Protein AF-A0A2J8N0L2-F1 (afdb_monomer)

Mean predicted aligned error: 16.78 Å

Secondary structure (DSSP, 8-state):
--------------------HHHHHHHHHHHHHHHHHHHHHTS-----S-S-GGGHHHHHHHS-HHHHHHHHHHTTTSTTHHHHHHHHHHHHHHTT-HHHHHHHHHHHHHHHHHHHHHHHT----------------------SSSSSSS-HHHHHHHHHTT----HHHHHHT-HHHHSS-HHHHHHSHHHHHHHHHHHHHHHHHHHHHHHHHHHHHHHHHHHHHHHHHHHHHHHHHHHHHHHHHHHHHHHHHHHSTTSS----

Radius of gyration: 37.16 Å; Cα contacts (8 Å, |Δi|>4): 111; chains: 1; bounding box: 78×103×112 Å

Structure (mmCIF, N/CA/C/O backbone):
data_AF-A0A2J8N0L2-F1
#
_entry.id   AF-A0A2J8N0L2-F1
#
loop_
_atom_site.group_PDB
_atom_site.id
_atom_site.type_symbol
_atom_site.label_atom_id
_atom_site.label_alt_id
_atom_site.label_comp_id
_atom_site.label_asym_id
_atom_site.label_entity_id
_atom_site.label_seq_id
_atom_site.pdbx_PDB_ins_code
_atom_site.Cartn_x
_atom_site.Cartn_y
_atom_site.Cartn_z
_atom_site.occupancy
_atom_site.B_iso_or_equiv
_atom_site.auth_seq_id
_atom_site.auth_comp_id
_atom_site.auth_asym_id
_atom_site.auth_atom_id
_atom_site.pdbx_PDB_model_num
ATOM 1 N N . PRO A 1 1 ? 20.687 61.599 61.897 1.00 37.31 1 PRO A N 1
ATOM 2 C CA . PRO A 1 1 ? 19.789 62.437 62.718 1.00 37.31 1 PRO A CA 1
ATOM 3 C C . PRO A 1 1 ? 18.412 62.519 62.058 1.00 37.31 1 PRO A C 1
ATOM 5 O O . PRO A 1 1 ? 18.311 62.964 60.919 1.00 37.31 1 PRO A O 1
ATOM 8 N N . GLU A 1 2 ? 17.441 61.948 62.771 1.00 31.77 2 GLU A N 1
ATOM 9 C CA . GLU A 1 2 ? 15.983 62.181 62.781 1.00 31.77 2 GLU A CA 1
ATOM 10 C C . GLU A 1 2 ? 15.588 63.600 62.332 1.00 31.77 2 GLU A C 1
ATOM 12 O O . GLU A 1 2 ? 16.386 64.521 62.465 1.00 31.77 2 GLU A O 1
ATOM 17 N N . GLU A 1 3 ? 14.416 63.935 61.807 1.00 31.91 3 GLU A N 1
ATOM 18 C CA . GLU A 1 3 ? 13.074 63.370 61.627 1.00 31.91 3 GLU A CA 1
ATOM 19 C C . GLU A 1 3 ? 12.409 64.385 60.657 1.00 31.91 3 GLU A C 1
ATOM 21 O O . GLU A 1 3 ? 12.729 65.566 60.755 1.00 31.91 3 GLU A O 1
ATOM 26 N N . ASP A 1 4 ? 11.538 63.993 59.719 1.00 30.50 4 ASP A N 1
ATOM 27 C CA . ASP A 1 4 ? 10.170 64.545 59.686 1.00 30.50 4 ASP A CA 1
ATOM 28 C C . ASP A 1 4 ? 9.288 63.959 58.571 1.00 30.50 4 ASP A C 1
ATOM 30 O O . ASP A 1 4 ? 9.721 63.576 57.483 1.00 30.50 4 ASP A O 1
ATOM 34 N N . SER A 1 5 ? 8.006 63.873 58.905 1.00 35.53 5 SER A N 1
ATOM 35 C CA . SER A 1 5 ? 6.977 63.058 58.269 1.00 35.53 5 SER A CA 1
ATOM 36 C C . SER A 1 5 ? 6.333 63.695 57.027 1.00 35.53 5 SER A C 1
ATOM 38 O O . SER A 1 5 ? 6.139 64.906 56.970 1.00 35.53 5 SER A O 1
ATOM 40 N N . SER A 1 6 ? 5.823 62.869 56.098 1.00 32.41 6 SER A N 1
ATOM 41 C CA . SER A 1 6 ? 4.554 63.193 55.423 1.00 32.41 6 SER A CA 1
ATOM 42 C C . SER A 1 6 ? 3.838 61.970 54.828 1.00 32.41 6 SER A C 1
ATOM 44 O O . SER A 1 6 ? 4.211 61.410 53.801 1.00 32.41 6 SER A O 1
ATOM 46 N N . LYS A 1 7 ? 2.780 61.574 55.542 1.00 44.19 7 LYS A N 1
ATOM 47 C CA . LYS A 1 7 ? 1.518 60.922 55.138 1.00 44.19 7 LYS A CA 1
ATOM 48 C C . LYS A 1 7 ? 1.335 60.571 53.644 1.00 44.19 7 LYS A C 1
ATOM 50 O O . LYS A 1 7 ? 1.270 61.470 52.811 1.00 44.19 7 LYS A O 1
ATOM 55 N N . LYS A 1 8 ? 0.930 59.319 53.360 1.00 32.78 8 LYS A N 1
ATOM 56 C CA . LYS A 1 8 ? -0.382 59.004 52.737 1.00 32.78 8 LYS A CA 1
ATOM 57 C C . LYS A 1 8 ? -0.697 57.499 52.683 1.00 32.78 8 LYS A C 1
ATOM 59 O O . LYS A 1 8 ? 0.167 56.647 52.541 1.00 32.78 8 LYS A O 1
ATOM 64 N N . SER A 1 9 ? -1.993 57.242 52.834 1.00 38.69 9 SER A N 1
ATOM 65 C CA . SER A 1 9 ? -2.759 55.992 52.806 1.00 38.69 9 SER A CA 1
ATOM 66 C C . SER A 1 9 ? -2.366 54.950 51.756 1.00 38.69 9 SER A C 1
ATOM 68 O O . SER A 1 9 ? -2.075 55.340 50.632 1.00 38.69 9 SER A O 1
ATOM 70 N N . LEU A 1 10 ? -2.616 53.663 52.042 1.00 36.03 10 LEU A N 1
ATOM 71 C CA . LEU A 1 10 ? -3.340 52.759 51.127 1.00 36.03 10 LEU A CA 1
ATOM 72 C C . LEU A 1 10 ? -3.754 51.455 51.833 1.00 36.03 10 LEU A C 1
ATOM 74 O O . LEU A 1 10 ? -2.984 50.513 51.989 1.00 36.03 10 LEU A O 1
ATOM 78 N N . LYS A 1 11 ? -5.035 51.390 52.216 1.00 46.53 11 LYS A N 1
ATOM 79 C CA . LYS A 1 11 ? -5.761 50.121 52.309 1.00 46.53 11 LYS A CA 1
ATOM 80 C C . LYS A 1 11 ? -5.926 49.586 50.887 1.00 46.53 11 LYS A C 1
ATOM 82 O O . LYS A 1 11 ? -6.601 50.228 50.094 1.00 46.53 11 LYS A O 1
ATOM 87 N N . THR A 1 12 ? -5.416 48.396 50.596 1.00 35.84 12 THR A N 1
ATOM 88 C CA . THR A 1 12 ? -6.005 47.490 49.595 1.00 35.84 12 THR A CA 1
ATOM 89 C C . THR A 1 12 ? -5.699 46.045 49.989 1.00 35.84 12 THR A C 1
ATOM 91 O O . THR A 1 12 ? -4.704 45.449 49.589 1.00 35.84 12 THR A O 1
ATOM 94 N N . LYS A 1 13 ? -6.592 45.448 50.788 1.00 40.62 13 LYS A N 1
ATOM 95 C CA . LYS A 1 13 ? -6.735 43.989 50.813 1.00 40.62 13 LYS A CA 1
ATOM 96 C C . LYS A 1 13 ? -7.365 43.590 49.475 1.00 40.62 13 LYS A C 1
ATOM 98 O O . LYS A 1 13 ? -8.516 43.935 49.228 1.00 40.62 13 LYS A O 1
ATOM 103 N N . LYS A 1 14 ? -6.620 42.893 48.613 1.00 42.81 14 LYS A N 1
ATOM 104 C CA . LYS A 1 14 ? -7.197 42.153 47.479 1.00 42.81 14 LYS A CA 1
ATOM 105 C C . LYS A 1 14 ? -8.123 41.069 48.049 1.00 42.81 14 LYS A C 1
ATOM 107 O O . LYS A 1 14 ? -7.626 40.243 48.815 1.00 42.81 14 LYS A O 1
ATOM 112 N N . PRO A 1 15 ? -9.415 41.007 47.694 1.00 43.41 15 PRO A N 1
ATOM 113 C CA . PRO A 1 15 ? -10.154 39.775 47.879 1.00 43.41 15 PRO A CA 1
ATOM 114 C C . PRO A 1 15 ? -9.651 38.786 46.825 1.00 43.41 15 PRO A C 1
ATOM 116 O O . PRO A 1 15 ? -9.707 39.059 45.625 1.00 43.41 15 PRO A O 1
ATOM 119 N N . GLN A 1 16 ? -9.119 37.653 47.281 1.00 48.34 16 GLN A N 1
ATOM 120 C CA . GLN A 1 16 ? -8.953 36.470 46.447 1.00 48.34 16 GLN A CA 1
ATOM 121 C C . GLN A 1 16 ? -10.342 36.118 45.903 1.00 48.34 16 GLN A C 1
ATOM 123 O O . GLN A 1 16 ? -11.206 35.659 46.648 1.00 48.34 16 GLN A O 1
ATOM 128 N N . GLN A 1 17 ? -10.587 36.408 44.624 1.00 53.31 17 GLN A N 1
ATOM 129 C CA . GLN A 1 17 ? -11.767 35.919 43.923 1.00 53.31 17 GLN A CA 1
ATOM 130 C C . GLN A 1 17 ? -11.611 34.407 43.785 1.00 53.31 17 GLN A C 1
ATOM 132 O O . GLN A 1 17 ? -11.002 33.915 42.839 1.00 53.31 17 GLN A O 1
ATOM 137 N N . ILE A 1 18 ? -12.138 33.670 44.757 1.00 54.62 18 ILE A N 1
ATOM 138 C CA . ILE A 1 18 ? -12.490 32.270 44.562 1.00 54.62 18 ILE A CA 1
ATOM 139 C C . ILE A 1 18 ? -13.648 32.312 43.565 1.00 54.62 18 ILE A C 1
ATOM 141 O O . ILE A 1 18 ? -14.769 32.691 43.908 1.00 54.62 18 ILE A O 1
ATOM 145 N N . LEU A 1 19 ? -13.334 32.068 42.293 1.00 57.84 19 LEU A N 1
ATOM 146 C CA . LEU A 1 19 ? -14.320 32.003 41.224 1.00 57.84 19 LEU A CA 1
ATOM 147 C C . LEU A 1 19 ? -15.340 30.920 41.607 1.00 57.84 19 LEU A C 1
ATOM 149 O O . LEU A 1 19 ? -14.945 29.790 41.898 1.00 57.84 19 LEU A O 1
ATOM 153 N N . LEU A 1 20 ? -16.629 31.272 41.668 1.00 59.22 20 LEU A N 1
ATOM 154 C CA . LEU A 1 20 ? -17.686 30.313 42.000 1.00 59.22 20 LEU A CA 1
ATOM 155 C C . LEU A 1 20 ? -17.590 29.094 41.058 1.00 59.22 20 LEU A C 1
ATOM 157 O O . LEU A 1 20 ? -17.416 29.302 39.852 1.00 59.22 20 LEU A O 1
ATOM 161 N N . PRO A 1 21 ? -17.753 27.854 41.556 1.00 63.12 21 PRO A N 1
ATOM 162 C CA . PRO A 1 21 ? -17.691 26.640 40.735 1.00 63.12 21 PRO A CA 1
ATOM 163 C C . PRO A 1 21 ? -18.604 26.685 39.499 1.00 63.12 21 PRO A C 1
ATOM 165 O O . PRO A 1 21 ? -18.243 26.181 38.441 1.00 63.12 21 PRO A O 1
ATOM 168 N N . GLU A 1 22 ? -19.751 27.359 39.599 1.00 68.44 22 GLU A N 1
ATOM 169 C CA . GLU A 1 22 ? -20.694 27.543 38.489 1.00 68.44 22 GLU A CA 1
ATOM 170 C C . GLU A 1 22 ? -20.143 28.437 37.374 1.00 68.44 22 GLU A C 1
ATOM 172 O O . GLU A 1 22 ? -20.259 28.081 36.206 1.00 68.44 22 GLU A O 1
ATOM 177 N N . LYS A 1 23 ? -19.435 29.526 37.704 1.00 76.50 23 LYS A N 1
ATOM 178 C CA . LYS A 1 23 ? -18.764 30.362 36.692 1.00 76.50 23 LYS A CA 1
ATOM 179 C C . LYS A 1 23 ? -1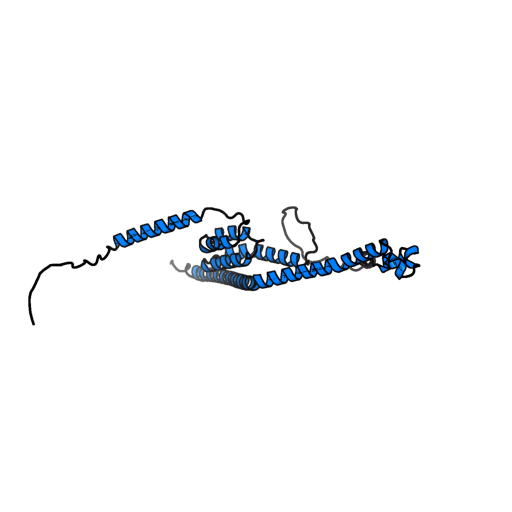7.607 29.632 36.018 1.00 76.50 23 LYS A C 1
ATOM 181 O O . LYS A 1 23 ? -17.366 29.840 34.833 1.00 76.50 23 LYS A O 1
ATOM 186 N N . ILE A 1 24 ? -16.903 28.773 36.756 1.00 79.44 24 ILE A N 1
ATOM 187 C CA . ILE A 1 24 ? -15.852 27.916 36.190 1.00 79.44 24 ILE A CA 1
ATOM 188 C C . ILE A 1 24 ? -16.472 26.924 35.200 1.00 79.44 24 ILE A C 1
ATOM 190 O O . ILE A 1 24 ? -15.954 26.775 34.096 1.00 79.44 24 ILE A O 1
ATOM 194 N N . ASN A 1 25 ? -17.602 26.304 35.551 1.00 82.75 25 ASN A N 1
ATOM 195 C CA . ASN A 1 25 ? -18.331 25.397 34.664 1.00 82.75 25 ASN A CA 1
ATOM 196 C C . ASN A 1 25 ? -18.880 26.104 33.418 1.00 82.75 25 ASN A C 1
ATOM 198 O O . ASN A 1 25 ? -18.769 25.566 32.320 1.00 82.75 25 ASN A O 1
ATOM 202 N N . GLU A 1 26 ? -19.417 27.318 33.552 1.00 87.19 26 GLU A N 1
ATOM 203 C CA . GLU A 1 26 ? -19.863 28.128 32.412 1.00 87.19 26 GLU A CA 1
ATOM 204 C C . GLU A 1 26 ? -18.700 28.496 31.484 1.00 87.19 26 GLU A C 1
ATOM 206 O O . GLU A 1 26 ? -18.820 28.391 30.263 1.00 87.19 26 GLU A O 1
ATOM 211 N N . GLN A 1 27 ? -17.550 28.883 32.046 1.00 87.00 27 GLN A N 1
ATOM 212 C CA . GLN A 1 27 ? -16.346 29.158 31.263 1.00 87.00 27 GLN A CA 1
ATOM 213 C C . GLN A 1 27 ? -15.803 27.896 30.588 1.00 87.00 27 GLN A C 1
ATOM 215 O O . GLN A 1 27 ? -15.391 27.977 29.435 1.00 87.00 27 GLN A O 1
ATOM 220 N N . LEU A 1 28 ? -15.846 26.738 31.253 1.00 87.94 28 LEU A N 1
ATOM 221 C CA . LEU A 1 28 ? -15.506 25.438 30.667 1.00 87.94 28 LEU A CA 1
ATOM 222 C C . LEU A 1 28 ? -16.440 25.079 29.509 1.00 87.94 28 LEU A C 1
ATOM 224 O O . LEU A 1 28 ? -15.952 24.731 28.440 1.00 87.94 28 LEU A O 1
ATOM 228 N N . ALA A 1 29 ? -17.753 25.247 29.670 1.00 87.31 29 ALA A N 1
ATOM 229 C CA . ALA A 1 29 ? -18.733 25.001 28.613 1.00 87.31 29 ALA A CA 1
ATOM 230 C C . ALA A 1 29 ? -18.562 25.970 27.425 1.00 87.31 29 ALA A C 1
ATOM 232 O O . ALA A 1 29 ? -18.671 25.580 26.258 1.00 87.31 29 ALA A O 1
ATOM 233 N N . LEU A 1 30 ? -18.241 27.241 27.691 1.00 90.12 30 LEU A N 1
ATOM 234 C CA . LEU A 1 30 ? -17.919 28.223 26.652 1.00 90.12 30 LEU A CA 1
ATOM 235 C C . LEU A 1 30 ? -16.634 27.838 25.899 1.00 90.12 30 LEU A C 1
ATOM 237 O O . LEU A 1 30 ? -16.553 27.954 24.676 1.00 90.12 30 LEU A O 1
ATOM 241 N N . LEU A 1 31 ? -15.629 27.349 26.623 1.00 88.25 31 LEU A N 1
ATOM 242 C CA . LEU A 1 31 ? -14.363 26.921 26.042 1.00 88.25 31 LEU A CA 1
ATOM 243 C C . LEU A 1 31 ? -14.550 25.638 25.224 1.00 88.25 31 LEU A C 1
ATOM 245 O O . LEU A 1 31 ? -14.088 25.592 24.087 1.00 88.25 31 LEU A O 1
ATOM 249 N N . GLU A 1 32 ? -15.311 24.660 25.723 1.00 84.25 32 GLU A N 1
ATOM 250 C CA . GLU A 1 32 ? -15.724 23.463 24.981 1.00 84.25 32 GLU A CA 1
ATOM 251 C C . GLU A 1 32 ? -16.468 23.825 23.697 1.00 84.25 32 GLU A C 1
ATOM 253 O O . GLU A 1 32 ? -16.115 23.332 22.629 1.00 84.25 32 GLU A O 1
ATOM 258 N N . THR A 1 33 ? -17.455 24.723 23.753 1.00 86.69 33 THR A N 1
ATOM 259 C CA . THR A 1 33 ? -18.214 25.140 22.561 1.00 86.69 33 THR A CA 1
ATOM 260 C C . THR A 1 33 ? -17.351 25.886 21.544 1.00 86.69 33 THR A C 1
ATOM 262 O O . THR A 1 33 ? -17.490 25.652 20.340 1.00 86.69 33 THR A O 1
ATOM 265 N N . HIS A 1 34 ? -16.419 26.733 21.988 1.00 83.19 34 HIS A N 1
ATOM 266 C CA . HIS A 1 34 ? -15.452 27.391 21.105 1.00 83.19 34 HIS A CA 1
ATOM 267 C C . HIS A 1 34 ? -14.490 26.390 20.456 1.00 83.19 34 HIS A C 1
ATOM 269 O O . HIS A 1 34 ? -14.264 26.450 19.244 1.00 83.19 34 HIS A O 1
ATOM 275 N N . LEU A 1 35 ? -13.974 25.432 21.226 1.00 79.88 35 LEU A N 1
ATOM 276 C CA . LEU A 1 35 ? -13.094 24.373 20.729 1.00 79.88 35 LEU A CA 1
ATOM 277 C C . LEU A 1 35 ? -13.842 23.472 19.733 1.00 79.88 35 LEU A C 1
ATOM 279 O O . LEU A 1 35 ? -13.309 23.146 18.670 1.00 79.88 35 LEU A O 1
ATOM 283 N N . LEU A 1 36 ? -15.117 23.170 20.003 1.00 76.31 36 LEU A N 1
ATOM 284 C CA . LEU A 1 36 ? -16.011 22.438 19.103 1.00 76.31 36 LEU A CA 1
ATOM 285 C C . LEU A 1 36 ? -16.284 23.210 17.801 1.00 76.31 36 LEU A C 1
ATOM 287 O O . LEU A 1 36 ? -16.391 22.616 16.731 1.00 76.31 36 LEU A O 1
ATOM 291 N N . LYS A 1 37 ? -16.398 24.541 17.866 1.00 75.44 37 LYS A N 1
ATOM 292 C CA . LYS A 1 37 ? -16.620 25.402 16.694 1.00 75.44 37 LYS A CA 1
ATOM 293 C C . LYS A 1 37 ? -15.377 25.479 15.803 1.00 75.44 37 LYS A C 1
ATOM 295 O O . LYS A 1 37 ? -15.500 25.344 14.586 1.00 75.44 37 LYS A O 1
ATOM 300 N N . LEU A 1 38 ? -14.195 25.623 16.407 1.00 68.62 38 LEU A N 1
ATOM 301 C CA . LEU A 1 38 ? -12.909 25.618 15.700 1.00 68.62 38 LEU A CA 1
ATOM 302 C C . LEU A 1 38 ? -12.618 24.259 15.052 1.00 68.62 38 LEU A C 1
ATOM 304 O O . LEU A 1 38 ? -12.172 24.199 13.909 1.00 68.62 38 LEU A O 1
ATOM 308 N N . THR A 1 39 ? -12.925 23.163 15.748 1.00 63.50 39 THR A N 1
ATOM 309 C CA . THR A 1 39 ? -12.752 21.809 15.201 1.00 63.50 39 THR A CA 1
ATOM 310 C C . THR A 1 39 ? -13.779 21.483 14.115 1.00 63.50 39 THR A C 1
ATOM 312 O O . THR A 1 39 ? -13.408 20.880 13.113 1.00 63.50 39 THR A O 1
ATOM 315 N N . LYS A 1 40 ? -15.036 21.938 14.220 1.00 57.62 40 LYS A N 1
ATOM 316 C CA . LYS A 1 40 ? -16.054 21.736 13.168 1.00 57.62 40 LYS A CA 1
ATOM 317 C C . LYS A 1 40 ? -15.724 22.438 11.848 1.00 57.62 40 LYS A C 1
ATOM 319 O O . LYS A 1 40 ? -15.993 21.863 10.797 1.00 57.62 40 LYS A O 1
ATOM 324 N N . GLN A 1 41 ? -15.128 23.634 11.873 1.00 50.25 41 GLN A N 1
ATOM 325 C CA . GLN A 1 41 ? -14.774 24.361 10.642 1.00 50.25 41 GLN A CA 1
ATOM 326 C C . GLN A 1 41 ? -13.682 23.669 9.804 1.00 50.25 41 GLN A C 1
ATOM 328 O O . GLN A 1 41 ? -13.595 23.928 8.608 1.00 50.25 41 GLN A O 1
ATOM 333 N N . TYR A 1 42 ? -12.894 22.759 10.387 1.00 51.84 42 TYR A N 1
ATOM 334 C CA . TYR A 1 42 ? -11.852 22.001 9.677 1.00 51.84 42 TYR A CA 1
ATOM 335 C C . TYR A 1 42 ? -12.318 20.625 9.154 1.00 51.84 42 TYR A C 1
ATOM 337 O O . TYR A 1 42 ? -11.552 19.931 8.488 1.00 51.84 42 TYR A O 1
ATOM 345 N N . VAL A 1 43 ? -13.552 20.199 9.458 1.00 53.50 43 VAL A N 1
ATOM 346 C CA . VAL A 1 43 ? -14.021 18.809 9.256 1.00 53.50 43 VAL A CA 1
ATOM 347 C C . VAL A 1 43 ? -14.762 18.585 7.924 1.00 53.50 43 VAL A C 1
ATOM 349 O O . VAL A 1 43 ? -15.100 17.451 7.602 1.00 53.50 43 VAL A O 1
ATOM 352 N N . THR A 1 44 ? -14.994 19.604 7.094 1.00 54.22 44 THR A N 1
ATOM 353 C CA . THR A 1 44 ? -16.017 19.506 6.026 1.00 54.22 44 THR A CA 1
ATOM 354 C C . THR A 1 44 ? -15.530 19.457 4.576 1.00 54.22 44 THR A C 1
ATOM 356 O O . THR A 1 44 ? -16.336 19.686 3.678 1.00 54.22 44 THR A O 1
ATOM 359 N N . SER A 1 45 ? -14.275 19.096 4.306 1.00 66.88 45 SER A N 1
ATOM 360 C CA . SER A 1 45 ? -13.848 18.784 2.932 1.00 66.88 45 SER A CA 1
ATOM 361 C C . SER A 1 45 ? -13.412 17.325 2.838 1.00 66.88 45 SER A C 1
ATOM 363 O O . SER A 1 45 ? -12.374 16.952 3.380 1.00 66.88 45 SER A O 1
ATOM 365 N N . GLU A 1 46 ? -14.209 16.487 2.163 1.00 82.12 46 GLU A N 1
ATOM 366 C CA . GLU A 1 46 ? -13.746 15.159 1.745 1.00 82.12 46 GLU A CA 1
ATOM 367 C C . GLU A 1 46 ? -12.487 15.314 0.882 1.00 82.12 46 GLU A C 1
ATOM 369 O O . GLU A 1 46 ? -12.440 16.169 -0.004 1.00 82.12 46 GLU A O 1
ATOM 374 N N . LEU A 1 47 ? -11.473 14.479 1.111 1.00 87.44 47 LEU A N 1
ATOM 375 C CA . LEU A 1 47 ? -10.257 14.511 0.305 1.00 87.44 47 LEU A CA 1
ATOM 376 C C . LEU A 1 47 ? -10.537 13.865 -1.055 1.00 87.44 47 LEU A C 1
ATOM 378 O O . LEU A 1 47 ? -11.257 12.869 -1.149 1.00 87.44 47 LEU A O 1
ATOM 382 N N . SER A 1 48 ? -9.954 14.391 -2.127 1.00 87.94 48 SER A N 1
ATOM 383 C CA . SER A 1 48 ? -10.062 13.788 -3.460 1.00 87.94 48 SER A CA 1
ATOM 384 C C . SER A 1 48 ? -9.116 12.593 -3.646 1.00 87.94 48 SER A C 1
ATOM 386 O O . SER A 1 48 ? -9.336 11.755 -4.521 1.00 87.94 48 SER A O 1
ATOM 388 N N . GLY A 1 49 ? -8.061 12.494 -2.830 1.00 88.44 49 GLY A N 1
ATOM 389 C CA . GLY A 1 49 ? -6.943 11.562 -3.020 1.00 88.44 49 GLY A CA 1
ATOM 390 C C . GLY A 1 49 ? -5.849 12.112 -3.942 1.00 88.44 49 GLY A C 1
ATOM 391 O O . GLY A 1 49 ? -4.817 11.462 -4.147 1.00 88.44 49 GLY A O 1
ATOM 392 N N . GLY A 1 50 ? -6.061 13.301 -4.513 1.00 88.75 50 GLY A N 1
ATOM 393 C CA . GLY A 1 50 ? -5.082 14.031 -5.312 1.00 88.75 50 GLY A CA 1
ATOM 394 C C . GLY A 1 50 ? -4.070 14.803 -4.466 1.00 88.75 50 GLY A C 1
ATOM 395 O O . GLY A 1 50 ? -2.955 15.031 -4.943 1.00 88.75 50 GLY A O 1
ATOM 396 N N . GLU A 1 51 ? -4.432 15.128 -3.225 1.00 91.44 51 GLU A N 1
ATOM 397 C CA . GLU A 1 51 ? -3.691 15.990 -2.306 1.00 91.44 51 GLU A CA 1
ATOM 398 C C . GLU A 1 51 ? -2.365 15.367 -1.829 1.00 91.44 51 GLU A C 1
ATOM 400 O O . GLU A 1 51 ? -2.009 14.224 -2.152 1.00 91.44 51 GLU A O 1
ATOM 405 N N . ASP A 1 52 ? -1.611 16.143 -1.050 1.00 91.19 52 ASP A N 1
ATOM 406 C CA . ASP A 1 52 ? -0.449 15.648 -0.318 1.00 91.19 52 ASP A CA 1
ATOM 407 C C . ASP A 1 52 ? -0.900 14.719 0.835 1.00 91.19 52 ASP A C 1
ATOM 409 O O . ASP A 1 52 ? -1.803 15.085 1.595 1.00 91.19 52 ASP A O 1
ATOM 413 N N . PRO A 1 53 ? -0.294 13.526 1.010 1.00 93.31 53 PRO A N 1
ATOM 414 C CA . PRO A 1 53 ? -0.603 12.631 2.125 1.00 93.31 53 PRO A CA 1
ATOM 415 C C . PRO A 1 53 ? -0.512 13.267 3.520 1.00 93.31 53 PRO A C 1
ATOM 417 O O . PRO A 1 53 ? -1.117 12.735 4.445 1.00 93.31 53 PRO A O 1
ATOM 420 N N . ILE A 1 54 ? 0.196 14.388 3.706 1.00 91.75 54 ILE A N 1
ATOM 421 C CA . ILE A 1 54 ? 0.267 15.098 4.994 1.00 91.75 54 ILE A CA 1
ATOM 422 C C . ILE A 1 54 ? -1.118 15.461 5.557 1.00 91.75 54 ILE A C 1
ATOM 424 O O . ILE A 1 54 ? -1.312 15.448 6.774 1.00 91.75 54 ILE A O 1
ATOM 428 N N . PHE A 1 55 ? -2.109 15.689 4.688 1.00 91.62 55 PHE A N 1
ATOM 429 C CA . PHE A 1 55 ? -3.484 15.994 5.088 1.00 91.62 55 PHE A CA 1
ATOM 430 C C . PHE A 1 55 ? -4.231 14.796 5.695 1.00 91.62 55 PHE A C 1
ATOM 432 O O . PHE A 1 55 ? -5.289 14.978 6.294 1.00 91.62 55 PHE A O 1
ATOM 439 N N . LEU A 1 56 ? -3.681 13.578 5.619 1.00 93.81 56 LEU A N 1
ATOM 440 C CA . LEU A 1 56 ? -4.252 12.411 6.293 1.00 93.81 56 LEU A CA 1
ATOM 441 C C . LEU A 1 56 ? -4.029 12.426 7.808 1.00 93.81 56 LEU A C 1
ATOM 443 O O . LEU A 1 56 ? -4.782 11.778 8.528 1.00 93.81 56 LEU A O 1
ATOM 447 N N . TYR A 1 57 ? -3.049 13.172 8.319 1.00 93.44 57 TYR A N 1
ATOM 448 C CA . TYR A 1 57 ? -2.768 13.223 9.756 1.00 93.44 57 TYR A CA 1
ATOM 449 C C . TYR A 1 57 ? -3.974 13.684 10.606 1.00 93.44 57 TYR A C 1
ATOM 451 O O . TYR A 1 57 ? -4.395 12.934 11.492 1.00 93.44 57 TYR A O 1
ATOM 459 N N . PRO A 1 58 ? -4.613 14.844 10.330 1.00 92.12 58 PRO A N 1
ATOM 460 C CA . PRO A 1 58 ? -5.814 15.251 11.062 1.00 92.12 58 PRO A CA 1
ATOM 461 C C . PRO A 1 58 ? -6.997 14.301 10.841 1.00 92.12 58 PRO A C 1
ATOM 463 O O . PRO A 1 58 ? -7.818 14.148 11.743 1.00 92.12 58 PRO A O 1
ATOM 466 N N . VAL A 1 59 ? -7.084 13.638 9.683 1.00 92.06 59 VAL A N 1
ATOM 467 C CA . VAL A 1 59 ? -8.132 12.647 9.402 1.00 92.06 59 VAL A CA 1
ATOM 468 C C . VAL A 1 59 ? -7.980 11.434 10.317 1.00 92.06 59 VAL A C 1
ATOM 470 O O . VAL A 1 59 ? -8.925 11.055 11.004 1.00 92.06 59 VAL A O 1
ATOM 473 N N . VAL A 1 60 ? -6.786 10.841 10.384 1.00 94.56 60 VAL A N 1
ATOM 474 C CA . VAL A 1 60 ? -6.538 9.656 11.216 1.00 94.56 60 VAL A CA 1
ATOM 475 C C . VAL A 1 60 ? -6.742 9.964 12.701 1.00 94.56 60 VAL A C 1
ATOM 477 O O . VAL A 1 60 ? -7.359 9.169 13.413 1.00 94.56 60 VAL A O 1
ATOM 480 N N . LEU A 1 61 ? -6.292 11.130 13.169 1.00 91.19 61 LEU A N 1
ATOM 481 C CA . LEU A 1 61 ? -6.447 11.528 14.568 1.00 91.19 61 LEU A CA 1
ATOM 482 C C . LEU A 1 61 ? -7.903 11.829 14.935 1.00 91.19 61 LEU A C 1
ATOM 484 O O . LEU A 1 61 ? -8.422 11.262 15.896 1.00 91.19 61 LEU A O 1
ATOM 488 N N . ASN A 1 62 ? -8.584 12.664 14.150 1.00 89.50 62 ASN A N 1
ATOM 489 C CA . ASN A 1 62 ? -9.824 13.298 14.599 1.00 89.50 62 ASN A CA 1
ATOM 490 C C . ASN A 1 62 ? -11.098 12.625 14.072 1.00 89.50 62 ASN A C 1
ATOM 492 O O . ASN A 1 62 ? -12.164 12.814 14.650 1.00 89.50 62 ASN A O 1
ATOM 496 N N . TRP A 1 63 ? -11.037 11.856 12.981 1.00 92.12 63 TRP A N 1
ATOM 497 C CA . TRP A 1 63 ? -12.244 11.274 12.377 1.00 92.12 63 TRP A CA 1
ATOM 498 C C . TRP A 1 63 ? -12.559 9.892 12.949 1.00 92.12 63 TRP A C 1
ATOM 500 O O . TRP A 1 63 ? -11.681 9.212 13.471 1.00 92.12 63 TRP A O 1
ATOM 510 N N . SER A 1 64 ? -13.804 9.427 12.814 1.00 94.19 64 SER A N 1
ATOM 511 C CA . SER A 1 64 ? -14.157 8.043 13.174 1.00 94.19 64 SER A CA 1
ATOM 512 C C . SER A 1 64 ? -13.323 7.027 12.385 1.00 94.19 64 SER A C 1
ATOM 514 O O . SER A 1 64 ? -12.945 7.298 11.245 1.00 94.19 64 SER A O 1
ATOM 516 N N . VAL A 1 65 ? -13.098 5.826 12.935 1.00 95.69 65 VAL A N 1
ATOM 517 C CA . VAL A 1 65 ? -12.348 4.757 12.243 1.00 95.69 65 VAL A CA 1
ATOM 518 C C . VAL A 1 65 ? -12.877 4.510 10.829 1.00 95.69 65 VAL A C 1
ATOM 520 O O . VAL A 1 65 ? -12.104 4.470 9.876 1.00 95.69 65 VAL A O 1
ATOM 523 N N . LYS A 1 66 ? -14.202 4.403 10.660 1.00 94.56 66 LYS A N 1
ATOM 524 C CA . LYS A 1 66 ? -14.819 4.188 9.340 1.00 94.56 66 LYS A CA 1
ATOM 525 C C . LYS A 1 66 ? -14.537 5.347 8.374 1.00 94.56 66 LYS A C 1
ATOM 527 O O . LYS A 1 66 ? -14.225 5.101 7.211 1.00 94.56 66 LYS A O 1
ATOM 532 N N . GLY A 1 67 ? -14.623 6.589 8.855 1.00 94.19 67 GLY A N 1
ATOM 533 C CA . GLY A 1 67 ? -14.303 7.779 8.062 1.00 94.19 67 GLY A CA 1
ATOM 534 C C . GLY A 1 67 ? -12.826 7.832 7.671 1.00 94.19 67 GLY A C 1
ATOM 535 O O . GLY A 1 67 ? -12.505 8.024 6.502 1.00 94.19 67 GLY A O 1
ATOM 536 N N . ALA A 1 68 ? -11.929 7.566 8.620 1.00 95.75 68 ALA A N 1
ATOM 537 C CA . ALA A 1 68 ? -10.492 7.554 8.378 1.00 95.75 68 ALA A CA 1
ATOM 538 C C . ALA A 1 68 ? -10.086 6.470 7.367 1.00 95.75 68 ALA A C 1
ATOM 540 O O . ALA A 1 68 ? -9.319 6.755 6.449 1.00 95.75 68 ALA A O 1
ATOM 541 N N . VAL A 1 69 ? -10.650 5.257 7.464 1.00 96.62 69 VAL A N 1
ATOM 542 C CA . VAL A 1 69 ? -10.450 4.205 6.451 1.00 96.62 69 VAL A CA 1
ATOM 543 C C . VAL A 1 69 ? -10.868 4.705 5.067 1.00 96.62 69 VAL A C 1
ATOM 545 O O . VAL A 1 69 ? -10.095 4.567 4.118 1.00 96.62 69 VAL A O 1
ATOM 548 N N . LYS A 1 70 ? -12.067 5.291 4.934 1.00 95.81 70 LYS A N 1
ATOM 549 C CA . LYS A 1 70 ? -12.592 5.774 3.644 1.00 95.81 70 LYS A CA 1
ATOM 550 C C . LYS A 1 70 ? -11.623 6.754 2.981 1.00 95.81 70 LYS A C 1
ATOM 552 O O . LYS A 1 70 ? -11.300 6.581 1.807 1.00 95.81 70 LYS A O 1
ATOM 557 N N . GLU A 1 71 ? -11.141 7.741 3.729 1.00 95.50 71 GLU A N 1
ATOM 558 C CA . GLU A 1 71 ? -10.244 8.772 3.207 1.00 95.50 71 GLU A CA 1
ATOM 559 C C . GLU A 1 71 ? -8.840 8.232 2.915 1.00 95.50 71 GLU A C 1
ATOM 561 O O . GLU A 1 71 ? -8.336 8.419 1.809 1.00 95.50 71 GLU A O 1
ATOM 566 N N . VAL A 1 72 ? -8.226 7.482 3.838 1.00 96.81 72 VAL A N 1
ATOM 567 C CA . VAL A 1 72 ? -6.877 6.913 3.646 1.00 96.81 72 VAL A CA 1
ATOM 568 C C . VAL A 1 72 ? -6.827 5.993 2.422 1.00 96.81 72 VAL A C 1
ATOM 570 O O . VAL A 1 72 ? -5.850 6.003 1.669 1.00 96.81 72 VAL A O 1
ATOM 573 N N . MET A 1 73 ? -7.898 5.243 2.149 1.00 96.69 73 MET A N 1
ATOM 574 C CA . MET A 1 73 ? -7.970 4.350 0.987 1.00 96.69 73 MET A CA 1
ATOM 575 C C . MET A 1 73 ? -7.946 5.082 -0.364 1.00 96.69 73 MET A C 1
ATOM 577 O O . MET A 1 73 ? -7.531 4.482 -1.365 1.00 96.69 73 MET A O 1
ATOM 581 N N . LYS A 1 74 ? -8.305 6.372 -0.415 1.00 95.81 74 LYS A N 1
ATOM 582 C CA . LYS A 1 74 ? -8.167 7.206 -1.625 1.00 95.81 74 LYS A CA 1
ATOM 583 C C . LYS A 1 74 ? -6.695 7.406 -2.007 1.00 95.81 74 LYS A C 1
ATOM 585 O O . LYS A 1 74 ? -6.364 7.496 -3.187 1.00 95.81 74 LYS A O 1
ATOM 590 N N . PHE A 1 75 ? -5.790 7.350 -1.029 1.00 96.25 75 PHE A N 1
ATOM 591 C CA . PHE A 1 75 ? -4.353 7.568 -1.198 1.00 96.25 75 PHE A CA 1
ATOM 592 C C . PHE A 1 75 ? -3.562 6.277 -1.452 1.00 96.25 75 PHE A C 1
ATOM 594 O O . PHE A 1 75 ? -2.337 6.316 -1.463 1.00 96.25 75 PHE A O 1
ATOM 601 N N . LYS A 1 76 ? -4.205 5.129 -1.723 1.00 94.44 76 LYS A N 1
ATOM 602 C CA . LYS A 1 76 ? -3.522 3.819 -1.861 1.00 94.44 76 LYS A CA 1
ATOM 603 C C . LYS A 1 76 ? -2.343 3.771 -2.845 1.00 94.44 76 LYS A C 1
ATOM 605 O O . LYS A 1 76 ? -1.453 2.941 -2.698 1.00 94.44 76 LYS A O 1
ATOM 610 N N . GLN A 1 77 ? -2.334 4.638 -3.860 1.00 92.31 77 GLN A N 1
ATOM 611 C CA . GLN A 1 77 ? -1.257 4.725 -4.859 1.00 92.31 77 G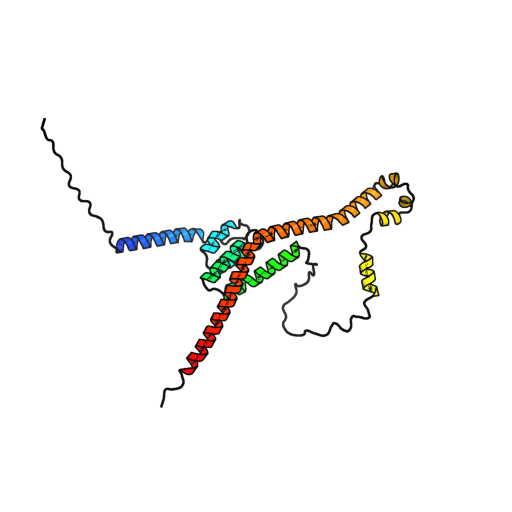LN A CA 1
ATOM 612 C C . GLN A 1 77 ? -0.167 5.753 -4.509 1.00 92.31 77 GLN A C 1
ATOM 614 O O . GLN A 1 77 ? 0.834 5.848 -5.220 1.00 92.31 77 GLN A O 1
ATOM 619 N N . LYS A 1 78 ? -0.365 6.551 -3.457 1.00 92.56 78 LYS A N 1
ATOM 620 C CA . LYS A 1 78 ? 0.539 7.625 -3.045 1.00 92.56 78 LYS A CA 1
ATOM 621 C C . LYS A 1 78 ? 1.637 7.086 -2.115 1.00 92.56 78 LYS A C 1
ATOM 623 O O . LYS A 1 78 ? 1.451 6.053 -1.463 1.00 92.56 78 LYS A O 1
ATOM 628 N N . PRO A 1 79 ? 2.791 7.773 -2.030 1.00 89.69 79 PRO A N 1
ATOM 629 C CA . PRO A 1 79 ? 3.789 7.501 -0.997 1.00 89.69 79 PRO A CA 1
ATOM 630 C C . PRO A 1 79 ? 3.175 7.602 0.405 1.00 89.69 79 PRO A C 1
ATOM 632 O O . PRO A 1 79 ? 2.185 8.304 0.593 1.00 89.69 79 PRO A O 1
ATOM 635 N N . ARG A 1 80 ? 3.765 6.915 1.389 1.00 92.00 80 ARG A N 1
ATOM 636 C CA . ARG A 1 80 ? 3.315 6.910 2.798 1.00 92.00 80 ARG A CA 1
ATOM 637 C C . ARG A 1 80 ? 1.891 6.392 3.045 1.00 92.00 80 ARG A C 1
ATOM 639 O O . ARG A 1 80 ? 1.445 6.394 4.183 1.00 92.00 80 ARG A O 1
ATOM 646 N N . PHE A 1 81 ? 1.192 5.860 2.040 1.00 95.75 81 PHE A N 1
ATOM 647 C CA . PHE A 1 81 ? -0.115 5.225 2.247 1.00 95.75 81 PHE A CA 1
ATOM 648 C C . PHE A 1 81 ? -0.096 4.202 3.392 1.00 95.75 81 PHE A C 1
ATOM 650 O O . PHE A 1 81 ? -0.972 4.217 4.252 1.00 95.75 81 PHE A O 1
ATOM 657 N N . LEU A 1 82 ? 0.920 3.331 3.410 1.00 96.62 82 LEU A N 1
ATOM 658 C CA . LEU A 1 82 ? 1.001 2.260 4.397 1.00 96.62 82 LEU A CA 1
ATOM 659 C C . LEU A 1 82 ? 1.199 2.786 5.821 1.00 96.62 82 LEU A C 1
ATOM 661 O O . LEU A 1 82 ? 0.669 2.202 6.753 1.00 96.62 82 LEU A O 1
ATOM 665 N N . GLU A 1 83 ? 1.905 3.902 5.982 1.00 96.38 83 GLU A N 1
ATOM 666 C CA . GLU A 1 83 ? 2.058 4.570 7.274 1.00 96.38 83 GLU A CA 1
ATOM 667 C C . GLU A 1 83 ? 0.699 4.992 7.838 1.00 96.38 83 GLU A C 1
ATOM 669 O O . GLU A 1 83 ? 0.323 4.568 8.929 1.00 96.38 83 GLU A O 1
ATOM 674 N N . PHE A 1 84 ? -0.073 5.768 7.072 1.00 97.62 84 PHE A N 1
ATOM 675 C CA . PHE A 1 84 ? -1.387 6.233 7.519 1.00 97.62 84 PHE A CA 1
ATOM 676 C C . PHE A 1 84 ? -2.375 5.080 7.691 1.00 97.62 84 PHE A C 1
ATOM 678 O O . PHE A 1 84 ? -3.156 5.076 8.639 1.00 97.62 84 PHE A O 1
ATOM 685 N N . PHE A 1 85 ? -2.315 4.064 6.827 1.00 98.06 85 PHE A N 1
ATOM 686 C CA . PHE A 1 85 ? -3.133 2.865 6.988 1.00 98.06 85 PHE A CA 1
ATOM 687 C C . PHE A 1 85 ? -2.816 2.136 8.301 1.00 98.06 85 PHE A C 1
ATOM 689 O O . PHE A 1 85 ? -3.729 1.784 9.045 1.00 98.06 85 PHE A O 1
ATOM 696 N N . THR A 1 86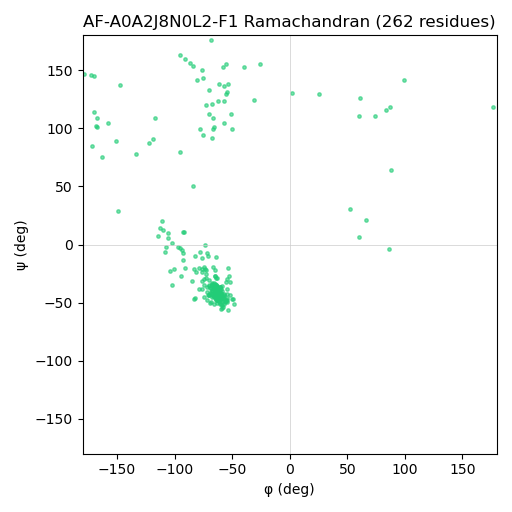 ? -1.535 1.977 8.640 1.00 97.88 86 THR A N 1
ATOM 697 C CA . THR A 1 86 ? -1.105 1.376 9.908 1.00 97.88 86 THR A CA 1
ATOM 698 C C . THR A 1 86 ? -1.532 2.215 11.118 1.00 97.88 86 THR A C 1
ATOM 700 O O . THR A 1 86 ? -1.914 1.652 12.142 1.00 97.88 86 THR A O 1
ATOM 703 N N . GLN A 1 87 ? -1.550 3.546 11.015 1.00 97.69 87 GLN A N 1
ATOM 704 C CA . GLN A 1 87 ? -2.087 4.405 12.078 1.00 97.69 87 GLN A CA 1
ATOM 705 C C . GLN A 1 87 ? -3.607 4.229 12.254 1.00 97.69 87 GLN A C 1
ATOM 707 O O . GLN A 1 87 ? -4.092 4.166 13.383 1.00 97.69 87 GLN A O 1
ATOM 712 N N . VAL A 1 88 ? -4.365 4.064 11.162 1.00 98.06 88 VAL A N 1
ATOM 713 C CA . VAL A 1 88 ? -5.791 3.700 11.243 1.00 98.06 88 VAL A CA 1
ATOM 714 C C . VAL A 1 88 ? -5.968 2.327 11.890 1.00 98.06 88 VAL A C 1
ATOM 716 O O . VAL A 1 88 ? -6.871 2.152 12.702 1.00 98.06 88 VAL A O 1
ATOM 719 N N . MET A 1 89 ? -5.093 1.361 11.600 1.00 98.25 89 MET A N 1
ATOM 720 C CA . MET A 1 89 ? -5.122 0.065 12.281 1.00 98.25 89 MET A CA 1
ATOM 721 C C . MET A 1 89 ? -4.866 0.198 13.784 1.00 98.25 89 MET A C 1
ATOM 723 O O . MET A 1 89 ? -5.597 -0.398 14.567 1.00 98.25 89 MET A O 1
ATOM 727 N N . LEU A 1 90 ? -3.897 1.008 14.214 1.00 97.81 90 LEU A N 1
ATOM 728 C CA . LEU A 1 90 ? -3.706 1.287 15.641 1.00 97.81 90 LEU A CA 1
ATOM 729 C C . LEU A 1 90 ? -4.984 1.864 16.269 1.00 97.81 90 LEU A C 1
ATOM 731 O O . LEU A 1 90 ? -5.401 1.424 17.337 1.00 97.81 90 LEU A O 1
ATOM 735 N N . LYS A 1 91 ? -5.661 2.783 15.572 1.00 97.12 91 LYS A N 1
ATOM 736 C CA . LYS A 1 91 ? -6.957 3.308 16.016 1.00 97.12 91 LYS A CA 1
ATOM 737 C C . LYS A 1 91 ? -8.018 2.210 16.142 1.00 97.12 91 LYS A C 1
ATOM 739 O O . LYS A 1 91 ? -8.719 2.161 17.146 1.00 97.12 91 LYS A O 1
ATOM 744 N N . CYS A 1 92 ? -8.093 1.286 15.181 1.00 97.38 92 CYS A N 1
ATOM 745 C CA . CYS A 1 92 ? -8.968 0.116 15.282 1.00 97.38 92 CYS A CA 1
ATOM 746 C C . CYS A 1 92 ? -8.643 -0.756 16.503 1.00 97.38 92 CYS A C 1
ATOM 748 O O . CYS A 1 92 ? -9.575 -1.285 17.097 1.00 97.38 92 CYS A O 1
ATOM 750 N N . MET A 1 93 ? -7.363 -0.929 16.862 1.00 97.31 93 MET A N 1
ATOM 751 C CA . MET A 1 93 ? -6.983 -1.677 18.070 1.00 97.31 93 MET A CA 1
ATOM 752 C C . MET A 1 93 ? -7.485 -0.974 19.330 1.00 97.31 93 MET A C 1
ATOM 754 O O . MET A 1 93 ? -8.095 -1.620 20.173 1.00 97.31 93 MET A O 1
ATOM 758 N N . ASN A 1 94 ? -7.269 0.339 19.428 1.00 96.50 94 ASN A N 1
ATOM 759 C CA . ASN A 1 94 ? -7.647 1.130 20.601 1.00 96.50 94 ASN A CA 1
ATOM 760 C C . ASN A 1 94 ? -9.169 1.227 20.788 1.00 96.50 94 ASN A C 1
ATOM 762 O O . ASN A 1 94 ? -9.650 1.250 21.912 1.00 96.50 94 ASN A O 1
ATOM 766 N N . GLU A 1 95 ? -9.929 1.283 19.692 1.00 96.44 95 GLU A N 1
ATOM 767 C CA . GLU A 1 95 ? -11.400 1.324 19.709 1.00 96.44 95 GLU A CA 1
ATOM 768 C C . GLU A 1 95 ? -12.050 -0.075 19.621 1.00 96.44 95 GLU A C 1
ATOM 770 O O . GLU A 1 95 ? -13.252 -0.185 19.349 1.00 96.44 95 GLU A O 1
ATOM 775 N N . GLU A 1 96 ? -11.255 -1.141 19.770 1.00 96.69 96 GLU A N 1
ATOM 776 C CA . GLU A 1 96 ? -11.674 -2.552 19.715 1.00 96.69 96 GLU A CA 1
ATOM 777 C C . GLU A 1 96 ? -12.472 -2.928 18.448 1.00 96.69 96 GLU A C 1
ATOM 779 O O . GLU A 1 96 ? -13.313 -3.830 18.421 1.00 96.69 96 GLU A 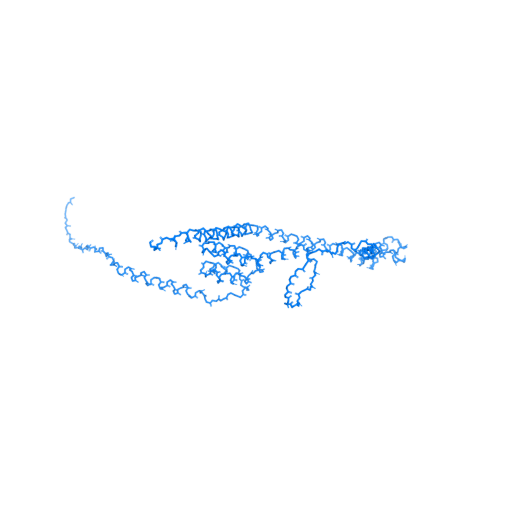O 1
ATOM 784 N N . LYS A 1 97 ? -12.199 -2.251 17.328 1.00 97.19 97 LYS A N 1
ATOM 785 C CA . LYS A 1 97 ? -12.829 -2.501 16.021 1.00 97.19 97 LYS A CA 1
ATOM 786 C C . LYS A 1 97 ? -12.130 -3.639 15.268 1.00 97.19 97 LYS A C 1
ATOM 788 O O . LYS A 1 97 ? -11.786 -3.496 14.093 1.00 97.19 97 LYS A O 1
ATOM 793 N N . PHE A 1 98 ? -11.932 -4.786 15.920 1.00 97.50 98 PHE A N 1
ATOM 794 C CA . PHE A 1 98 ? -11.148 -5.906 15.376 1.00 97.50 98 PHE A CA 1
ATOM 795 C C . PHE A 1 98 ? -11.738 -6.491 14.085 1.00 97.50 98 PHE A C 1
ATOM 797 O O . PHE A 1 98 ? -11.008 -6.743 13.126 1.00 97.50 98 PHE A O 1
ATOM 804 N N . HIS A 1 99 ? -13.064 -6.649 14.017 1.00 96.81 99 HIS A N 1
ATOM 805 C CA . HIS A 1 99 ? -13.745 -7.120 12.805 1.00 96.81 99 HIS A CA 1
ATOM 806 C C . HIS A 1 99 ? -13.499 -6.198 11.607 1.00 96.81 99 HIS A C 1
ATOM 808 O O . HIS A 1 99 ? -13.127 -6.667 10.531 1.00 96.81 99 HIS A O 1
ATOM 814 N N . LEU A 1 100 ? -13.649 -4.886 11.817 1.00 96.31 100 LEU A N 1
ATOM 815 C CA . LEU A 1 100 ? -13.413 -3.887 10.780 1.00 96.31 100 LEU A CA 1
ATOM 816 C C . LEU A 1 100 ? -11.947 -3.898 10.337 1.00 96.31 100 LEU A C 1
ATOM 818 O O . LEU A 1 100 ? -11.687 -3.835 9.142 1.00 96.31 100 LEU A O 1
ATOM 822 N N . MET A 1 101 ? -10.991 -4.033 11.267 1.00 96.75 101 MET A N 1
ATOM 823 C CA . MET A 1 101 ? -9.570 -4.155 10.924 1.00 96.75 101 MET A CA 1
ATOM 824 C C . MET A 1 101 ? -9.314 -5.305 9.944 1.00 96.75 101 MET A C 1
ATOM 826 O O . MET A 1 101 ? -8.631 -5.107 8.937 1.00 96.75 101 MET A O 1
ATOM 830 N N . VAL A 1 102 ? -9.837 -6.500 10.228 1.00 97.06 102 VAL A N 1
ATOM 831 C CA . VAL A 1 102 ? -9.635 -7.680 9.372 1.00 97.06 102 VAL A CA 1
ATOM 832 C C . VAL A 1 102 ? -10.259 -7.465 7.989 1.00 97.06 102 VAL A C 1
ATOM 834 O O . VAL A 1 102 ? -9.630 -7.755 6.966 1.00 97.06 102 VAL A O 1
ATOM 837 N N . GLU A 1 103 ? -11.466 -6.896 7.950 1.00 96.88 103 GLU A N 1
ATOM 838 C CA . GLU A 1 103 ? -12.184 -6.584 6.713 1.00 96.88 103 GLU A CA 1
ATOM 839 C C . GLU A 1 103 ? -11.381 -5.631 5.817 1.00 96.88 103 GLU A C 1
ATOM 841 O O . GLU A 1 103 ? -11.126 -5.936 4.651 1.00 96.88 103 GLU A O 1
ATOM 846 N N . VAL A 1 104 ? -10.916 -4.504 6.365 1.00 96.62 104 VAL A N 1
ATOM 847 C CA . VAL A 1 104 ? -10.239 -3.456 5.581 1.00 96.62 104 VAL A CA 1
ATOM 848 C C . VAL A 1 104 ? -8.804 -3.829 5.210 1.00 96.62 104 VAL A C 1
ATOM 850 O O . VAL A 1 104 ? -8.271 -3.336 4.216 1.00 96.62 104 VAL A O 1
ATOM 853 N N . THR A 1 105 ? -8.171 -4.726 5.969 1.00 97.44 105 THR A N 1
ATOM 854 C CA . THR A 1 105 ? -6.786 -5.157 5.728 1.00 97.44 105 THR A CA 1
ATOM 855 C C . THR A 1 105 ? -6.662 -6.091 4.528 1.00 97.44 105 THR A C 1
ATOM 857 O O . THR A 1 105 ? -5.688 -6.008 3.778 1.00 97.44 105 THR A O 1
ATOM 860 N N . THR A 1 106 ? -7.661 -6.942 4.296 1.00 95.62 106 THR A N 1
ATOM 861 C CA . THR A 1 106 ? -7.673 -7.906 3.184 1.00 95.62 106 THR A CA 1
ATOM 862 C C . THR A 1 106 ? -7.429 -7.250 1.809 1.00 95.62 106 THR A C 1
ATOM 864 O O . THR A 1 106 ? -6.443 -7.599 1.150 1.00 95.62 106 THR A O 1
ATOM 867 N N . PRO A 1 107 ? -8.216 -6.241 1.371 1.00 96.19 107 PRO A N 1
ATOM 868 C CA . PRO A 1 107 ? -7.997 -5.596 0.074 1.00 96.19 107 PRO A CA 1
ATOM 869 C C . PRO A 1 107 ? -6.667 -4.834 -0.009 1.00 96.19 107 PRO A C 1
ATOM 871 O O . PRO A 1 107 ? -6.107 -4.692 -1.102 1.00 96.19 107 PRO A O 1
ATOM 874 N N . VAL A 1 108 ? -6.138 -4.354 1.122 1.00 96.94 108 VAL A N 1
ATOM 875 C CA . VAL A 1 108 ? -4.819 -3.709 1.181 1.00 96.94 108 VAL A CA 1
ATOM 876 C C . VAL A 1 108 ? -3.709 -4.730 0.958 1.00 96.94 108 VAL A C 1
ATOM 878 O O . VAL A 1 108 ? -2.804 -4.476 0.163 1.00 96.94 108 VAL A O 1
ATOM 881 N N . HIS A 1 109 ? -3.800 -5.910 1.570 1.00 95.25 109 HIS A N 1
ATOM 882 C CA . HIS A 1 109 ? -2.831 -6.984 1.368 1.00 95.25 109 HIS A CA 1
ATOM 883 C C . HIS A 1 109 ? -2.772 -7.414 -0.107 1.00 95.25 109 HIS A C 1
ATOM 885 O O . HIS A 1 109 ? -1.692 -7.470 -0.704 1.00 95.25 109 HIS A O 1
ATOM 891 N N . ASP A 1 110 ? -3.936 -7.600 -0.735 1.00 95.25 110 ASP A N 1
ATOM 892 C CA . ASP A 1 110 ? -4.050 -7.939 -2.158 1.00 95.25 110 ASP A CA 1
ATOM 893 C C . ASP A 1 110 ? -3.518 -6.839 -3.077 1.00 95.25 110 ASP A C 1
ATOM 895 O O . ASP A 1 110 ? -2.914 -7.111 -4.122 1.00 95.25 110 ASP A O 1
ATOM 899 N N . PHE A 1 111 ? -3.755 -5.575 -2.724 1.00 95.25 111 PHE A N 1
ATOM 900 C CA . PHE A 1 111 ? -3.207 -4.437 -3.449 1.00 95.25 111 PHE A CA 1
ATOM 901 C C . PHE A 1 111 ? -1.674 -4.418 -3.381 1.00 95.25 111 PHE A C 1
ATOM 903 O O . PHE A 1 111 ? -1.017 -4.343 -4.423 1.00 95.25 111 PHE A O 1
ATOM 910 N N . LEU A 1 112 ? -1.102 -4.540 -2.180 1.00 94.06 112 LEU A N 1
ATOM 911 C CA . LEU A 1 112 ? 0.347 -4.540 -1.977 1.00 94.06 112 LEU A CA 1
ATOM 912 C C . LEU A 1 112 ? 1.008 -5.718 -2.697 1.00 94.06 112 LEU A C 1
ATOM 914 O O . LEU A 1 112 ? 2.039 -5.528 -3.344 1.00 94.06 112 LEU A O 1
ATOM 918 N N . LYS A 1 113 ? 0.399 -6.908 -2.645 1.00 92.88 113 LYS A N 1
ATOM 919 C CA . LYS A 1 113 ? 0.873 -8.098 -3.359 1.00 92.88 113 LYS A CA 1
ATOM 920 C C . LYS A 1 113 ? 0.931 -7.858 -4.868 1.00 92.88 113 LYS A C 1
ATOM 922 O O . LYS A 1 113 ? 2.005 -7.965 -5.457 1.00 92.88 113 LYS A O 1
ATOM 927 N N . ARG A 1 114 ? -0.179 -7.428 -5.482 1.00 92.75 114 ARG A N 1
ATOM 928 C CA . ARG A 1 114 ? -0.242 -7.137 -6.929 1.00 92.75 114 ARG A CA 1
ATOM 929 C C . ARG A 1 114 ? 0.741 -6.046 -7.350 1.00 92.75 114 ARG A C 1
ATOM 931 O O . ARG A 1 114 ? 1.397 -6.159 -8.386 1.00 92.75 114 ARG A O 1
ATOM 938 N N . ARG A 1 115 ? 0.875 -4.986 -6.550 1.00 91.81 115 ARG A N 1
ATOM 939 C CA . ARG A 1 115 ? 1.832 -3.903 -6.812 1.00 91.81 115 ARG A CA 1
ATOM 940 C C . ARG A 1 115 ? 3.274 -4.418 -6.786 1.00 91.81 115 ARG A C 1
ATOM 942 O O . ARG A 1 115 ? 4.053 -4.085 -7.678 1.00 91.81 115 ARG A O 1
ATOM 949 N N . ASN A 1 116 ? 3.622 -5.248 -5.805 1.00 92.25 116 ASN A N 1
ATOM 950 C CA . ASN A 1 116 ? 4.963 -5.814 -5.664 1.00 92.25 116 ASN A CA 1
ATOM 951 C C . ASN A 1 116 ? 5.291 -6.793 -6.806 1.00 92.25 116 ASN A C 1
ATOM 953 O O . ASN A 1 116 ? 6.368 -6.708 -7.397 1.00 92.25 116 ASN A O 1
ATOM 957 N N . GLU A 1 117 ? 4.350 -7.658 -7.189 1.00 90.88 117 GLU A N 1
ATOM 958 C CA . GLU A 1 117 ? 4.503 -8.561 -8.339 1.00 90.88 117 GLU A CA 1
ATOM 959 C C . GLU A 1 117 ? 4.677 -7.789 -9.661 1.00 90.88 117 GLU A C 1
ATOM 961 O O . GLU A 1 117 ? 5.493 -8.174 -10.504 1.00 90.88 117 GLU A O 1
ATOM 966 N N . SER A 1 118 ? 3.950 -6.677 -9.834 1.00 87.69 118 SER A N 1
ATOM 967 C CA . SER A 1 118 ? 4.079 -5.780 -10.992 1.00 87.69 118 SER A CA 1
ATOM 968 C C . SER A 1 118 ? 5.463 -5.125 -11.059 1.00 87.69 118 SER A C 1
ATOM 970 O O . SER A 1 118 ? 6.113 -5.135 -12.111 1.00 87.69 118 SER A O 1
ATOM 972 N N . LEU A 1 119 ? 5.963 -4.622 -9.923 1.00 86.75 1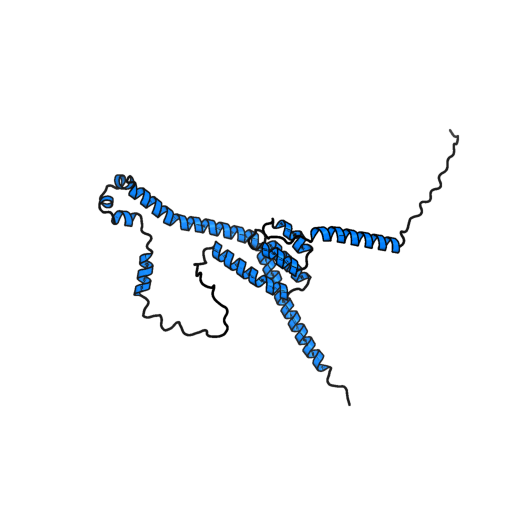19 LEU A N 1
ATOM 973 C CA . LEU A 1 119 ? 7.301 -4.037 -9.829 1.00 86.75 119 LEU A CA 1
ATOM 974 C C . LEU A 1 119 ? 8.392 -5.062 -10.134 1.00 86.75 119 LEU A C 1
ATOM 976 O O . LEU A 1 119 ? 9.326 -4.744 -10.860 1.00 86.75 119 LEU A O 1
ATOM 980 N N . LEU A 1 120 ? 8.264 -6.296 -9.651 1.00 84.56 120 LEU A N 1
ATOM 981 C CA . LEU A 1 120 ? 9.234 -7.360 -9.920 1.00 84.56 120 LEU A CA 1
ATOM 982 C C . LEU A 1 120 ? 9.093 -7.980 -11.320 1.00 84.56 120 LEU A C 1
ATOM 984 O O . LEU A 1 120 ? 9.937 -8.779 -11.721 1.00 84.56 120 LEU A O 1
ATOM 988 N N . GLY A 1 121 ? 8.058 -7.613 -12.085 1.00 73.88 121 GLY A N 1
ATOM 989 C CA . GLY A 1 121 ? 7.789 -8.195 -13.401 1.00 73.88 121 GLY A CA 1
ATOM 990 C C . GLY A 1 121 ? 7.403 -9.677 -13.345 1.00 73.88 121 GLY A C 1
ATOM 991 O O . GLY A 1 121 ? 7.534 -10.376 -14.348 1.00 73.88 121 GLY A O 1
ATOM 992 N N . LEU A 1 122 ? 6.937 -10.155 -12.185 1.00 68.88 122 LEU A N 1
ATOM 993 C CA . LEU A 1 122 ? 6.478 -11.533 -11.977 1.00 68.88 122 LEU A CA 1
ATOM 994 C C . LEU A 1 122 ? 5.081 -11.760 -12.575 1.00 68.88 122 LEU A C 1
ATOM 996 O O . LEU A 1 122 ? 4.727 -12.890 -12.914 1.00 68.88 122 LEU A O 1
ATOM 1000 N N . ILE A 1 123 ? 4.315 -10.682 -12.793 1.00 52.81 123 ILE A N 1
ATOM 1001 C CA . ILE A 1 123 ? 3.040 -10.735 -13.514 1.00 52.81 123 ILE A CA 1
ATOM 1002 C C . ILE A 1 123 ? 3.315 -10.884 -15.015 1.00 52.81 123 ILE A C 1
ATOM 1004 O O . ILE A 1 123 ? 3.454 -9.906 -15.753 1.00 52.81 123 ILE A O 1
ATOM 1008 N N . LYS A 1 124 ? 3.322 -12.130 -15.499 1.00 49.91 124 LYS A N 1
ATOM 1009 C CA . LYS A 1 124 ? 2.912 -12.400 -16.881 1.00 49.91 124 LYS A CA 1
ATOM 1010 C C . LYS A 1 124 ? 1.426 -12.082 -16.952 1.00 49.91 124 LYS A C 1
ATOM 1012 O O . LYS A 1 124 ? 0.617 -12.798 -16.372 1.00 49.91 124 LYS A O 1
ATOM 1017 N N . VAL A 1 125 ? 1.087 -10.990 -17.624 1.00 40.66 125 VAL A N 1
ATOM 1018 C CA . VAL A 1 125 ? -0.286 -10.553 -17.879 1.00 40.66 125 VAL A CA 1
ATOM 1019 C C . VAL A 1 125 ? -1.103 -11.721 -18.449 1.00 40.66 125 VAL A C 1
ATOM 1021 O O . VAL A 1 125 ? -1.025 -12.030 -19.634 1.00 40.66 125 VAL A O 1
ATOM 1024 N N . LYS A 1 126 ? -1.893 -12.384 -17.601 1.00 42.38 126 LYS A N 1
ATOM 1025 C CA . LYS A 1 126 ? -3.131 -13.047 -18.011 1.00 42.38 126 LYS A CA 1
ATOM 1026 C C . LYS A 1 126 ? -4.249 -12.055 -17.725 1.00 42.38 126 LYS A C 1
ATOM 1028 O O . LYS A 1 126 ? -4.895 -12.110 -16.689 1.00 42.38 126 LYS A O 1
ATOM 1033 N N . TYR A 1 127 ? -4.406 -11.086 -18.620 1.00 36.41 127 TYR A N 1
ATOM 1034 C CA . TYR A 1 127 ? -5.581 -10.227 -18.621 1.00 36.41 127 TYR A CA 1
ATOM 1035 C C . TYR A 1 127 ? -6.718 -11.019 -19.260 1.00 36.41 127 TYR A C 1
ATOM 1037 O O . TYR A 1 127 ? -6.745 -11.161 -20.476 1.00 36.41 127 TYR A O 1
ATOM 1045 N N . LYS A 1 128 ? -7.594 -11.590 -18.437 1.00 41.56 128 LYS A N 1
ATOM 1046 C CA . LYS A 1 128 ? -9.016 -11.827 -18.714 1.00 41.56 128 LYS A CA 1
ATOM 1047 C C . LYS A 1 128 ? -9.644 -12.227 -17.387 1.00 41.56 128 LYS A C 1
ATOM 1049 O O . LYS A 1 128 ? -9.434 -13.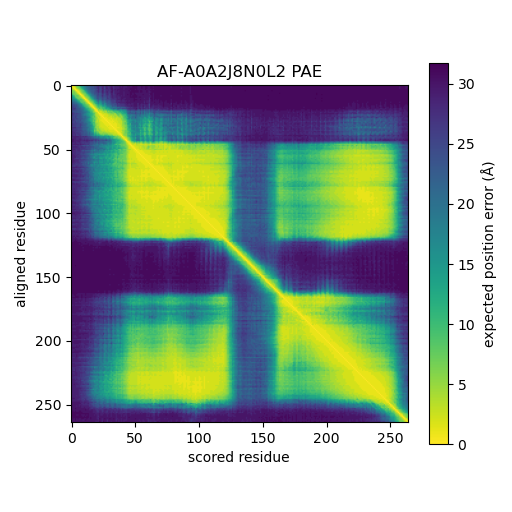345 -16.954 1.00 41.56 128 LYS A O 1
ATOM 1054 N N . ASP A 1 129 ? -10.330 -11.277 -16.764 1.00 33.12 129 ASP A N 1
ATOM 1055 C CA . ASP A 1 129 ? -11.541 -11.528 -15.982 1.00 33.12 129 ASP A CA 1
ATOM 1056 C C . ASP A 1 129 ? -12.261 -10.189 -15.778 1.00 33.12 129 ASP A C 1
ATOM 1058 O O . ASP A 1 129 ? -12.229 -9.562 -14.723 1.00 33.12 129 ASP A O 1
ATOM 1062 N N . SER A 1 130 ? -12.902 -9.722 -16.851 1.00 33.81 130 SER A N 1
ATOM 1063 C CA . SER A 1 130 ? -14.178 -9.022 -16.732 1.00 33.81 130 SER A CA 1
ATOM 1064 C C . SER A 1 130 ? -15.220 -9.827 -17.503 1.00 33.81 130 SER A C 1
ATOM 1066 O O . SER A 1 130 ? -15.395 -9.683 -18.708 1.00 33.81 130 SER A O 1
ATOM 1068 N N . ALA A 1 131 ? -15.878 -10.740 -16.799 1.00 38.88 131 ALA A N 1
ATOM 1069 C CA . ALA A 1 131 ? -17.214 -11.202 -17.139 1.00 38.88 131 ALA A CA 1
ATOM 1070 C C . ALA A 1 131 ? -17.771 -12.007 -15.962 1.00 38.88 131 ALA A C 1
ATOM 1072 O O . ALA A 1 131 ? -17.388 -13.146 -15.736 1.00 38.88 131 ALA A O 1
ATOM 1073 N N . LEU A 1 132 ? -18.748 -11.394 -15.295 1.00 35.12 132 LEU A N 1
ATOM 1074 C CA . LEU A 1 132 ? -19.932 -12.061 -14.763 1.00 35.12 132 LEU A CA 1
ATOM 1075 C C . LEU A 1 132 ? -19.756 -12.938 -13.513 1.00 35.12 132 LEU A C 1
ATOM 1077 O O . LEU A 1 132 ? -19.295 -14.073 -13.536 1.00 35.12 132 LEU A O 1
ATOM 1081 N N . ASN A 1 133 ? -20.332 -12.420 -12.427 1.00 33.09 133 ASN A N 1
ATOM 1082 C CA . ASN A 1 133 ? -21.015 -13.205 -11.407 1.00 33.09 133 ASN A CA 1
ATOM 1083 C C . ASN A 1 133 ? -21.678 -14.464 -11.994 1.00 33.09 133 ASN A C 1
ATOM 1085 O O . ASN A 1 133 ? -22.558 -14.335 -12.845 1.00 33.09 133 ASN A O 1
ATOM 1089 N N . LYS A 1 134 ? -21.336 -15.646 -11.463 1.00 34.59 134 LYS A N 1
ATOM 1090 C CA . LYS A 1 134 ? -22.265 -16.761 -11.200 1.00 34.59 134 LYS A CA 1
ATOM 1091 C C . LYS A 1 134 ? -21.579 -17.850 -10.359 1.00 34.59 134 LYS A C 1
ATOM 1093 O O . LYS A 1 134 ? -20.631 -18.487 -10.787 1.00 34.59 134 LYS A O 1
ATOM 1098 N N . LYS A 1 135 ? -22.102 -17.998 -9.138 1.00 32.03 135 LYS A N 1
ATOM 1099 C CA . LYS A 1 135 ? -22.284 -19.217 -8.330 1.00 32.03 135 LYS A CA 1
ATOM 1100 C C . LYS A 1 135 ? -21.370 -20.442 -8.566 1.00 32.03 135 LYS A C 1
ATOM 1102 O O . LYS A 1 135 ? -21.425 -21.086 -9.601 1.00 32.03 135 LYS A O 1
ATOM 1107 N N . ALA A 1 136 ? -20.838 -20.885 -7.423 1.00 30.28 136 ALA A N 1
ATOM 1108 C CA . ALA A 1 136 ? -20.916 -22.250 -6.887 1.00 30.28 136 ALA A CA 1
ATOM 1109 C C . ALA A 1 136 ? -19.875 -23.312 -7.310 1.00 30.28 136 ALA A C 1
ATOM 1111 O O . ALA A 1 136 ? -19.843 -23.793 -8.429 1.00 30.28 136 ALA A O 1
ATOM 1112 N N . ASN A 1 137 ? -19.164 -23.765 -6.268 1.00 29.55 137 ASN A N 1
ATOM 1113 C CA . ASN A 1 137 ? -18.836 -25.148 -5.899 1.00 29.55 137 ASN A CA 1
ATOM 1114 C C . ASN A 1 137 ? -18.013 -26.069 -6.827 1.00 29.55 137 ASN A C 1
ATOM 1116 O O . ASN A 1 137 ? -18.433 -26.456 -7.905 1.00 29.55 137 ASN A O 1
ATOM 1120 N N . LYS A 1 138 ? -16.947 -26.603 -6.202 1.00 34.75 138 LYS A N 1
ATOM 1121 C CA . LYS A 1 138 ? -16.372 -27.960 -6.332 1.00 34.75 138 LYS A CA 1
ATOM 1122 C C . LYS A 1 138 ? -15.862 -28.396 -7.719 1.00 34.75 138 LYS A C 1
ATOM 1124 O O . LYS A 1 138 ? -16.611 -28.848 -8.567 1.00 34.75 138 LYS A O 1
ATOM 1129 N N . SER A 1 139 ? -14.544 -28.524 -7.855 1.00 31.16 139 SER A N 1
ATOM 1130 C CA . SER A 1 139 ? -13.870 -29.828 -7.697 1.00 31.16 139 SER A CA 1
ATOM 1131 C C . SER A 1 139 ? -12.373 -29.695 -7.997 1.00 31.16 139 SER A C 1
ATOM 1133 O O . SER A 1 139 ? -11.933 -29.316 -9.079 1.00 31.16 139 SER A O 1
ATOM 1135 N N . LEU A 1 140 ? -11.580 -29.981 -6.970 1.00 46.69 140 LEU A N 1
ATOM 1136 C CA . LEU A 1 140 ? -10.169 -30.311 -7.086 1.00 46.69 140 LEU A CA 1
ATOM 1137 C C . LEU A 1 140 ? -10.067 -31.785 -7.498 1.00 46.69 140 LEU A C 1
ATOM 1139 O O . LEU A 1 140 ? -10.764 -32.617 -6.919 1.00 46.69 140 LEU A O 1
ATOM 1143 N N . LYS A 1 141 ? -9.091 -32.068 -8.372 1.00 43.09 141 LYS A N 1
ATOM 1144 C CA . LYS A 1 141 ? -8.537 -33.376 -8.787 1.00 43.09 141 LYS A CA 1
ATOM 1145 C C . LYS A 1 141 ? -9.066 -33.924 -10.123 1.00 43.09 141 LYS A C 1
ATOM 1147 O O . LYS A 1 141 ? -10.236 -33.808 -10.445 1.00 43.09 141 LYS A O 1
ATOM 1152 N N . PHE A 1 142 ? -8.130 -34.535 -10.859 1.00 35.66 142 PHE A N 1
ATOM 1153 C CA . PHE A 1 142 ? -8.232 -35.180 -12.182 1.00 35.66 142 PHE A CA 1
ATOM 1154 C C . PHE A 1 142 ? -8.028 -34.300 -13.426 1.00 35.66 142 PHE A C 1
ATOM 1156 O O . PHE A 1 142 ? -8.890 -34.180 -14.289 1.00 35.66 142 PHE A O 1
ATOM 1163 N N . LYS A 1 143 ? -6.813 -33.751 -13.583 1.00 40.66 143 LYS A N 1
ATOM 1164 C CA . LYS A 1 143 ? -6.309 -33.330 -14.909 1.00 40.66 143 LYS A CA 1
ATOM 1165 C C . LYS A 1 143 ? -4.785 -33.424 -15.073 1.00 40.66 143 LYS A C 1
ATOM 1167 O O . LYS A 1 143 ? -4.197 -32.647 -15.816 1.00 40.66 143 LYS A O 1
ATOM 1172 N N . ALA A 1 144 ? -4.142 -34.348 -14.355 1.00 45.47 144 ALA A N 1
ATOM 1173 C CA . ALA A 1 144 ? -2.688 -34.537 -14.412 1.00 45.47 144 ALA A CA 1
ATOM 1174 C C . ALA A 1 144 ? -2.251 -35.770 -15.230 1.00 45.47 144 ALA A C 1
ATOM 1176 O O . ALA A 1 144 ? -1.146 -35.773 -15.750 1.00 45.47 144 ALA A O 1
ATOM 1177 N N . ALA A 1 145 ? -3.107 -36.784 -15.413 1.00 39.47 145 ALA A N 1
ATOM 1178 C CA . ALA A 1 145 ? -2.670 -38.089 -15.930 1.00 39.47 145 ALA A CA 1
ATOM 1179 C C . ALA A 1 145 ? -2.868 -38.331 -17.446 1.00 39.47 145 ALA A C 1
ATOM 1181 O O . ALA A 1 145 ? -2.466 -39.374 -17.938 1.00 39.47 145 ALA A O 1
ATOM 1182 N N . VAL A 1 146 ? -3.455 -37.398 -18.211 1.00 40.81 146 VAL A N 1
ATOM 1183 C CA . VAL A 1 146 ? -3.740 -37.594 -19.662 1.00 40.81 146 VAL A CA 1
ATOM 1184 C C . VAL A 1 146 ? -2.928 -36.637 -20.559 1.00 40.81 146 VAL A C 1
ATOM 1186 O O . VAL A 1 146 ? -3.116 -36.570 -21.766 1.00 40.81 146 VAL A O 1
ATOM 1189 N N . MET A 1 147 ? -1.984 -35.878 -19.994 1.00 42.47 147 MET A N 1
ATOM 1190 C CA . MET A 1 147 ? -1.227 -34.849 -20.727 1.00 42.47 147 MET A CA 1
ATOM 1191 C C . MET A 1 147 ? 0.233 -35.210 -21.062 1.00 42.47 147 MET A C 1
ATOM 1193 O O . MET A 1 147 ? 0.940 -34.360 -21.603 1.00 42.47 147 MET A O 1
ATOM 1197 N N . GLU A 1 148 ? 0.677 -36.438 -20.782 1.00 43.47 148 GLU A N 1
ATOM 1198 C CA . GLU A 1 148 ? 2.102 -36.824 -20.834 1.00 43.47 148 GLU A CA 1
ATOM 1199 C C . GLU A 1 148 ? 2.589 -37.421 -22.172 1.00 43.47 148 GLU A C 1
ATOM 1201 O O . GLU A 1 148 ? 3.790 -37.454 -22.395 1.00 43.47 148 GLU A O 1
ATOM 1206 N N . ILE A 1 149 ? 1.725 -37.815 -23.121 1.00 43.12 149 ILE A N 1
ATOM 1207 C CA . ILE A 1 149 ? 2.191 -38.502 -24.358 1.00 43.12 149 ILE A CA 1
ATOM 1208 C C . ILE A 1 149 ? 2.104 -37.635 -25.636 1.00 43.12 149 ILE A C 1
ATOM 1210 O O . ILE A 1 149 ? 2.649 -37.990 -26.675 1.00 43.12 149 ILE A O 1
ATOM 1214 N N . GLY A 1 150 ? 1.518 -36.432 -25.577 1.00 38.25 150 GLY A N 1
ATOM 1215 C CA . GLY A 1 150 ? 1.330 -35.573 -26.764 1.00 38.25 150 GLY A CA 1
ATOM 1216 C C . GLY A 1 150 ? 2.213 -34.320 -26.871 1.00 38.25 150 GLY A C 1
ATOM 1217 O O . GLY A 1 150 ? 2.079 -33.570 -27.831 1.00 38.25 150 GLY A O 1
ATOM 1218 N N . ARG A 1 151 ? 3.074 -34.013 -25.888 1.00 43.03 151 ARG A N 1
ATOM 1219 C CA . ARG A 1 151 ? 3.644 -32.651 -25.722 1.00 43.03 151 ARG A CA 1
ATOM 1220 C C . ARG A 1 151 ? 5.132 -32.470 -26.025 1.00 43.03 151 ARG A C 1
ATOM 1222 O O . ARG A 1 151 ? 5.672 -31.411 -25.706 1.00 43.03 151 ARG A O 1
ATOM 1229 N N . SER A 1 152 ? 5.806 -33.428 -26.656 1.00 47.44 152 SER A N 1
ATOM 1230 C CA . SER A 1 152 ? 7.254 -33.282 -26.886 1.00 47.44 152 SER A CA 1
ATOM 1231 C C . SER A 1 152 ? 7.610 -32.485 -28.157 1.00 47.44 152 SER A C 1
ATOM 1233 O O . SER A 1 152 ? 8.574 -31.723 -28.153 1.00 47.44 152 SER A O 1
ATOM 1235 N N . ALA A 1 153 ? 6.794 -32.535 -29.219 1.00 43.66 153 ALA A N 1
ATOM 1236 C CA . ALA A 1 153 ? 7.132 -31.880 -30.493 1.00 43.66 153 ALA A CA 1
ATOM 1237 C C . ALA A 1 153 ? 6.808 -30.366 -30.532 1.00 43.66 153 ALA A C 1
ATOM 1239 O O . ALA A 1 153 ? 7.650 -29.549 -30.911 1.00 43.66 153 ALA A O 1
ATOM 1240 N N . GLU A 1 154 ? 5.621 -29.951 -30.074 1.00 40.91 154 GLU A N 1
ATOM 1241 C CA . GLU A 1 154 ? 5.185 -28.542 -30.152 1.00 40.91 154 GLU A CA 1
ATOM 1242 C C . GLU A 1 154 ? 5.857 -27.634 -29.107 1.00 40.91 154 GLU A C 1
ATOM 1244 O O . GLU A 1 154 ? 6.113 -26.450 -29.355 1.00 40.91 154 GLU A O 1
ATOM 1249 N N . MET A 1 155 ? 6.190 -28.181 -27.931 1.00 35.06 155 MET A N 1
ATOM 1250 C CA . MET A 1 155 ? 6.891 -27.434 -26.881 1.00 35.06 155 MET A CA 1
ATOM 1251 C C . MET A 1 155 ? 8.346 -27.144 -27.285 1.00 35.06 155 MET A C 1
ATOM 1253 O O . MET A 1 155 ? 8.845 -26.047 -27.029 1.00 35.06 155 MET A O 1
ATOM 1257 N N . GLN A 1 156 ? 9.007 -28.065 -27.997 1.00 35.62 156 GLN A N 1
ATOM 1258 C CA . GLN A 1 156 ? 10.352 -27.830 -28.535 1.00 35.62 156 GLN A CA 1
ATOM 1259 C C . GLN A 1 156 ? 10.362 -26.800 -29.679 1.00 35.62 156 GLN A C 1
ATOM 1261 O O . GLN A 1 156 ? 11.282 -25.978 -29.749 1.00 35.62 156 GLN A O 1
ATOM 1266 N N . GLN A 1 157 ? 9.323 -26.751 -30.522 1.00 38.81 157 GLN A N 1
ATOM 1267 C CA . GLN A 1 157 ? 9.215 -25.731 -31.575 1.00 38.81 157 GLN A CA 1
ATOM 1268 C C . GLN A 1 157 ? 8.966 -24.315 -31.025 1.00 38.81 157 GLN A C 1
ATOM 1270 O O . GLN A 1 157 ? 9.575 -23.360 -31.511 1.00 38.81 157 GLN A O 1
ATOM 1275 N N . ARG A 1 158 ? 8.174 -24.153 -29.952 1.00 36.31 158 ARG A N 1
ATOM 1276 C CA . ARG A 1 158 ? 7.968 -22.840 -29.296 1.00 36.31 158 ARG A CA 1
ATOM 1277 C C . ARG A 1 158 ? 9.170 -22.339 -28.489 1.00 36.31 158 ARG A C 1
ATOM 1279 O O . ARG A 1 158 ? 9.284 -21.135 -28.248 1.00 36.31 158 ARG A O 1
ATOM 1286 N N . ILE A 1 159 ? 10.065 -23.232 -28.063 1.00 39.69 159 ILE A N 1
ATOM 1287 C CA . ILE A 1 159 ? 11.338 -22.850 -27.432 1.00 39.69 159 ILE A CA 1
ATOM 1288 C C . ILE A 1 159 ? 12.351 -22.418 -28.506 1.00 39.69 159 ILE A C 1
ATOM 1290 O O . ILE A 1 159 ? 13.049 -21.421 -28.317 1.00 39.69 159 ILE A O 1
ATOM 1294 N N . ARG A 1 160 ? 12.377 -23.079 -29.675 1.00 36.97 160 ARG A N 1
ATOM 1295 C CA . ARG A 1 160 ? 13.239 -22.686 -30.808 1.00 36.97 160 ARG A CA 1
ATOM 1296 C C . ARG A 1 160 ? 12.807 -21.378 -31.484 1.00 36.97 160 ARG A C 1
ATOM 1298 O O . ARG A 1 160 ? 13.673 -20.622 -31.917 1.00 36.97 160 ARG A O 1
ATOM 1305 N N . SER A 1 161 ? 11.515 -21.041 -31.492 1.00 42.34 161 SER A N 1
ATOM 1306 C CA . SER A 1 161 ? 11.002 -19.797 -32.097 1.00 42.34 161 SER A CA 1
ATOM 1307 C C . SER A 1 161 ? 11.299 -18.514 -31.297 1.00 42.34 161 SER A C 1
ATOM 1309 O O . SER A 1 161 ? 10.907 -17.426 -31.711 1.00 42.34 161 SER A O 1
ATOM 1311 N N . LYS A 1 162 ? 11.973 -18.617 -30.142 1.00 49.28 162 LYS A N 1
ATOM 1312 C CA . LYS A 1 162 ? 12.398 -17.485 -29.296 1.00 49.28 162 LYS A CA 1
ATOM 1313 C C . LYS A 1 162 ? 13.911 -17.294 -29.243 1.00 49.28 162 LYS A C 1
ATOM 1315 O O . LYS A 1 162 ? 14.402 -16.583 -28.363 1.00 49.28 162 LYS A O 1
ATOM 1320 N N . LYS A 1 163 ? 14.676 -17.917 -30.142 1.00 57.91 163 LYS A N 1
ATOM 1321 C CA . LYS A 1 163 ? 16.097 -17.593 -30.259 1.00 57.91 163 LYS A CA 1
ATOM 1322 C C . LYS A 1 163 ? 16.178 -16.148 -30.758 1.00 57.91 163 LYS A C 1
ATOM 1324 O O . LYS A 1 163 ? 15.899 -15.900 -31.926 1.00 57.91 163 LYS A O 1
ATOM 1329 N N . LYS A 1 164 ? 16.452 -15.194 -29.852 1.00 66.31 164 LYS A N 1
ATOM 1330 C CA . LYS A 1 164 ? 16.734 -13.799 -30.221 1.00 66.31 164 LYS A CA 1
ATOM 1331 C C . LYS A 1 164 ? 17.814 -13.860 -31.288 1.00 66.31 164 LYS A C 1
ATOM 1333 O O . LYS A 1 164 ? 18.913 -14.336 -31.010 1.00 66.31 164 LYS A O 1
ATOM 1338 N N . GLU A 1 165 ? 17.442 -13.477 -32.500 1.00 77.38 165 GLU A N 1
ATOM 1339 C CA . GLU A 1 165 ? 18.355 -13.445 -33.626 1.00 77.38 165 GLU A CA 1
ATOM 1340 C C . GLU A 1 165 ? 19.563 -12.599 -33.226 1.00 77.38 165 GLU A C 1
ATOM 1342 O O . GLU A 1 165 ? 19.424 -11.540 -32.614 1.00 77.38 165 GLU A O 1
ATOM 1347 N N . THR A 1 166 ? 20.755 -13.123 -33.461 1.00 85.62 166 THR A N 1
ATOM 1348 C CA . THR A 1 166 ? 21.997 -12.444 -33.116 1.00 85.62 166 THR A CA 1
ATOM 1349 C C . THR A 1 166 ? 22.525 -11.685 -34.323 1.00 85.62 166 THR A C 1
ATOM 1351 O O . THR A 1 166 ? 22.195 -11.984 -35.470 1.00 85.62 166 THR A O 1
ATOM 1354 N N . LEU A 1 167 ? 23.440 -10.744 -34.086 1.00 87.06 167 LEU A N 1
ATOM 1355 C CA . LEU A 1 167 ? 24.159 -10.087 -35.177 1.00 87.06 167 LEU A CA 1
ATOM 1356 C C . LEU A 1 167 ? 24.866 -11.102 -36.097 1.00 87.06 167 LEU A C 1
ATOM 1358 O O . LEU A 1 167 ? 24.955 -10.874 -37.298 1.00 87.06 167 LEU A O 1
ATOM 1362 N N . ARG A 1 168 ? 25.323 -12.239 -35.547 1.00 86.75 168 ARG A N 1
ATOM 1363 C CA . ARG A 1 168 ? 25.904 -13.339 -36.331 1.00 86.75 168 ARG A CA 1
ATOM 1364 C C . ARG A 1 168 ? 24.878 -13.984 -37.257 1.00 86.75 168 ARG A C 1
ATOM 1366 O O . ARG A 1 168 ? 25.199 -14.212 -38.415 1.00 86.75 168 ARG A O 1
ATOM 1373 N N . ASP A 1 169 ? 23.657 -14.203 -36.776 1.00 89.25 169 ASP A N 1
ATOM 1374 C CA . ASP A 1 169 ? 22.571 -14.751 -37.593 1.00 89.25 169 ASP A CA 1
ATOM 1375 C C . ASP A 1 169 ? 22.185 -13.778 -38.722 1.00 89.25 169 ASP A C 1
ATOM 1377 O O . ASP A 1 169 ? 22.015 -14.199 -39.863 1.00 89.25 169 ASP A O 1
ATOM 1381 N N . PHE A 1 170 ? 22.133 -12.468 -38.442 1.00 88.44 170 PHE A N 1
ATOM 1382 C CA . PHE A 1 170 ? 21.913 -11.440 -39.467 1.00 88.44 170 PHE A CA 1
ATOM 1383 C C . PHE A 1 170 ? 23.007 -11.449 -40.540 1.00 88.44 170 PHE A C 1
ATOM 1385 O O . PHE A 1 170 ? 22.705 -11.392 -41.728 1.00 88.44 170 PHE A O 1
ATOM 1392 N N . ILE A 1 171 ? 24.278 -11.530 -40.140 1.00 87.44 171 ILE A N 1
ATOM 1393 C CA . ILE A 1 171 ? 25.405 -11.556 -41.081 1.00 87.44 171 ILE A CA 1
ATOM 1394 C C . ILE A 1 171 ? 25.369 -12.836 -41.922 1.00 87.44 171 ILE A C 1
ATOM 1396 O O . ILE A 1 171 ? 25.508 -12.758 -43.137 1.00 87.44 171 ILE A O 1
ATOM 1400 N N . PHE A 1 172 ? 25.113 -13.990 -41.302 1.00 87.69 172 PHE A N 1
ATOM 1401 C CA . PHE A 1 172 ? 25.053 -15.280 -41.991 1.00 87.69 172 PHE A CA 1
ATOM 1402 C C . PHE A 1 172 ? 23.908 -15.357 -43.014 1.00 87.69 172 PHE A C 1
ATOM 1404 O O . PHE A 1 172 ? 24.063 -15.940 -44.080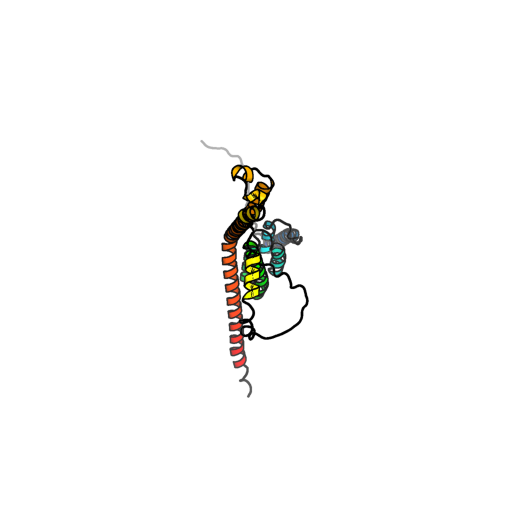 1.00 87.69 172 PHE A O 1
ATOM 1411 N N . LYS A 1 173 ? 22.768 -14.714 -42.733 1.00 89.25 173 LYS A N 1
ATOM 1412 C CA . LYS A 1 173 ? 21.628 -14.623 -43.663 1.00 89.25 173 LYS A CA 1
ATOM 1413 C C . LYS A 1 173 ? 21.863 -13.692 -44.856 1.00 89.25 173 LYS A C 1
ATOM 1415 O O . LYS A 1 173 ? 21.027 -13.645 -45.751 1.00 89.25 173 LYS A O 1
ATOM 1420 N N . ASN A 1 174 ? 22.968 -12.947 -44.873 1.00 87.00 174 ASN A N 1
ATOM 1421 C CA . ASN A 1 174 ? 23.325 -12.026 -45.946 1.00 87.00 174 ASN A CA 1
ATOM 1422 C C . ASN A 1 174 ? 24.704 -12.413 -46.519 1.00 87.00 174 ASN A C 1
ATOM 1424 O O . ASN A 1 174 ? 25.711 -11.855 -46.077 1.00 87.00 174 ASN A O 1
ATOM 1428 N N . PRO A 1 175 ? 24.777 -13.323 -47.511 1.00 87.00 175 PRO A N 1
ATOM 1429 C CA . PRO A 1 175 ? 26.043 -13.808 -48.081 1.00 87.00 175 PRO A CA 1
ATOM 1430 C C . PRO A 1 175 ? 26.981 -12.676 -48.529 1.00 87.00 175 PRO A C 1
ATOM 1432 O O . PRO A 1 175 ? 28.134 -12.623 -48.111 1.00 87.00 175 PRO A O 1
ATOM 1435 N N . ALA A 1 176 ? 26.432 -11.657 -49.201 1.00 85.75 176 ALA A N 1
ATOM 1436 C CA . ALA A 1 176 ? 27.156 -10.457 -49.635 1.00 85.75 176 ALA A CA 1
ATOM 1437 C C . ALA A 1 176 ? 27.714 -9.575 -48.495 1.00 85.75 176 ALA A C 1
ATOM 1439 O O . ALA A 1 176 ? 28.436 -8.617 -48.752 1.00 85.75 176 ALA A O 1
ATOM 1440 N N . ILE A 1 177 ? 27.322 -9.819 -47.241 1.00 86.88 177 ILE A N 1
ATOM 1441 C CA . ILE A 1 177 ? 27.876 -9.189 -46.031 1.00 86.88 177 ILE A CA 1
ATOM 1442 C C . ILE A 1 177 ? 28.831 -10.163 -45.322 1.00 86.88 177 ILE A C 1
ATOM 1444 O O . ILE A 1 177 ? 29.818 -9.726 -44.732 1.00 86.88 177 ILE A O 1
ATOM 1448 N N . SER A 1 178 ? 28.535 -11.465 -45.360 1.00 88.69 178 SER A N 1
ATOM 1449 C CA . SER A 1 178 ? 29.330 -12.521 -44.726 1.00 88.69 178 SER A CA 1
ATOM 1450 C C . SER A 1 178 ? 30.689 -12.730 -45.395 1.00 88.69 178 SER A C 1
ATOM 1452 O O . SER A 1 178 ? 31.670 -12.956 -44.696 1.00 88.69 178 SER A O 1
ATOM 1454 N N . GLU A 1 179 ? 30.749 -12.626 -46.722 1.00 88.38 179 GLU A N 1
ATOM 1455 C CA . GLU A 1 179 ? 31.971 -12.813 -47.522 1.00 88.38 179 GLU A CA 1
ATOM 1456 C C . GLU A 1 179 ? 32.925 -11.606 -47.459 1.00 88.38 179 GLU A C 1
ATOM 1458 O O . GLU A 1 179 ? 34.076 -11.684 -47.882 1.00 88.38 179 GLU A O 1
ATOM 1463 N N . MET A 1 180 ? 32.471 -10.475 -46.911 1.00 88.19 180 MET A N 1
ATOM 1464 C CA . MET A 1 180 ? 33.274 -9.258 -46.810 1.00 88.19 180 MET A CA 1
ATOM 1465 C C . MET A 1 180 ? 34.317 -9.333 -45.692 1.00 88.19 180 MET A C 1
ATOM 1467 O O . MET A 1 180 ? 34.075 -9.887 -44.617 1.00 88.19 180 MET A O 1
ATOM 1471 N N . VAL A 1 181 ? 35.437 -8.628 -45.880 1.00 90.06 181 VAL A N 1
ATOM 1472 C CA . VAL A 1 181 ? 36.424 -8.420 -44.813 1.00 90.06 181 VAL A CA 1
ATOM 1473 C C . VAL A 1 181 ? 35.783 -7.664 -43.640 1.00 90.06 181 VAL A C 1
ATOM 1475 O O . VAL A 1 181 ? 35.026 -6.707 -43.822 1.00 90.06 181 VAL A O 1
ATOM 1478 N N . ALA A 1 182 ? 36.093 -8.085 -42.410 1.00 85.12 182 ALA A N 1
ATOM 1479 C CA . ALA A 1 182 ? 35.411 -7.638 -41.194 1.00 85.12 182 ALA A CA 1
ATOM 1480 C C . ALA A 1 182 ? 35.365 -6.109 -41.003 1.00 85.12 182 ALA A C 1
ATOM 1482 O O . ALA A 1 182 ? 34.348 -5.587 -40.542 1.00 85.12 182 ALA A O 1
ATOM 1483 N N . HIS A 1 183 ? 36.433 -5.385 -41.357 1.00 87.62 183 HIS A N 1
ATOM 1484 C CA . HIS A 1 183 ? 36.479 -3.926 -41.216 1.00 87.62 183 HIS A CA 1
ATOM 1485 C C . HIS A 1 183 ? 35.471 -3.235 -42.149 1.00 87.62 183 HIS A C 1
ATOM 1487 O O . HIS A 1 183 ? 34.719 -2.372 -41.700 1.00 87.62 183 HIS A O 1
ATOM 1493 N N . GLU A 1 184 ? 35.380 -3.669 -43.407 1.00 87.88 184 GLU A N 1
ATOM 1494 C CA . GLU A 1 184 ? 34.446 -3.121 -44.393 1.00 87.88 184 GLU A CA 1
ATOM 1495 C C . GLU A 1 184 ? 32.997 -3.487 -44.040 1.00 87.88 184 GLU A C 1
ATOM 1497 O O . GLU A 1 184 ? 32.099 -2.640 -44.016 1.00 87.88 184 GLU A O 1
ATOM 1502 N N . ARG A 1 185 ? 32.782 -4.736 -43.610 1.00 88.31 185 ARG A N 1
ATOM 1503 C CA . ARG A 1 185 ? 31.494 -5.208 -43.093 1.00 88.31 185 ARG A CA 1
ATOM 1504 C C . ARG A 1 185 ? 30.976 -4.330 -41.951 1.00 88.31 185 ARG A C 1
ATOM 1506 O O . ARG A 1 185 ? 29.803 -3.963 -41.934 1.00 88.31 185 ARG A O 1
ATOM 1513 N N . ASN A 1 186 ? 31.838 -3.990 -40.994 1.00 88.31 186 ASN A N 1
ATOM 1514 C CA . ASN A 1 186 ? 31.457 -3.224 -39.807 1.00 88.31 186 ASN A CA 1
ATOM 1515 C C . ASN A 1 186 ? 31.209 -1.730 -40.109 1.00 88.31 186 ASN A C 1
ATOM 1517 O O . ASN A 1 186 ? 30.514 -1.066 -39.338 1.00 88.31 186 ASN A O 1
ATOM 1521 N N . ARG A 1 187 ? 31.720 -1.190 -41.228 1.00 89.06 187 ARG A N 1
ATOM 1522 C CA . ARG A 1 187 ? 31.428 0.188 -41.671 1.00 89.06 187 ARG A CA 1
ATOM 1523 C C . ARG A 1 187 ? 30.025 0.332 -42.256 1.00 89.06 187 ARG A C 1
ATOM 1525 O O . ARG A 1 187 ? 29.406 1.395 -42.096 1.00 89.06 187 ARG A O 1
ATOM 1532 N N . ARG A 1 188 ? 29.480 -0.737 -42.854 1.00 91.88 188 ARG A N 1
ATOM 1533 C CA . ARG A 1 188 ? 28.136 -0.736 -43.451 1.00 91.88 188 ARG A CA 1
ATOM 1534 C C . ARG A 1 188 ? 27.068 -0.297 -42.452 1.00 91.88 188 ARG A C 1
ATOM 1536 O O . ARG A 1 188 ? 26.929 -0.826 -41.349 1.00 91.88 188 ARG A O 1
ATOM 1543 N N . THR A 1 189 ? 26.249 0.656 -42.882 1.00 92.50 189 THR A N 1
ATOM 1544 C CA . THR A 1 189 ? 25.171 1.232 -42.070 1.00 92.50 189 THR A CA 1
ATOM 1545 C C . THR A 1 189 ? 24.136 0.186 -41.649 1.00 92.50 189 THR A C 1
ATOM 1547 O O . THR A 1 189 ? 23.648 0.237 -40.523 1.00 92.50 189 THR A O 1
ATOM 1550 N N . SER A 1 190 ? 23.821 -0.788 -42.510 1.00 90.06 190 SER A N 1
ATOM 1551 C CA . SER A 1 190 ? 22.886 -1.880 -42.200 1.00 90.06 190 SER A CA 1
ATOM 1552 C C . SER A 1 190 ? 23.382 -2.762 -41.051 1.00 90.06 190 SER A C 1
ATOM 1554 O O . SER A 1 190 ? 22.616 -3.055 -40.134 1.00 90.06 190 SER A O 1
ATOM 1556 N N . VAL A 1 191 ? 24.674 -3.108 -41.050 1.00 91.31 191 VAL A N 1
ATOM 1557 C CA . VAL A 1 191 ? 25.323 -3.902 -39.996 1.00 91.31 191 VAL A CA 1
ATOM 1558 C C . VAL A 1 191 ? 25.363 -3.125 -38.683 1.00 91.31 191 VAL A C 1
ATOM 1560 O O . VAL A 1 191 ? 24.980 -3.670 -37.651 1.00 91.31 191 VAL A O 1
ATOM 1563 N N . ARG A 1 192 ? 25.727 -1.834 -38.707 1.00 92.38 192 ARG A N 1
ATOM 1564 C CA . ARG A 1 192 ? 25.709 -0.977 -37.505 1.00 92.38 192 ARG A CA 1
ATOM 1565 C C . ARG A 1 192 ? 24.307 -0.825 -36.914 1.00 92.38 192 ARG A C 1
ATOM 1567 O O . ARG A 1 192 ? 24.136 -0.995 -35.710 1.00 92.38 192 ARG A O 1
ATOM 1574 N N . LYS A 1 193 ? 23.289 -0.582 -37.749 1.00 93.50 193 LYS A N 1
ATOM 1575 C CA . LYS A 1 193 ? 21.883 -0.511 -37.311 1.00 93.50 193 LYS A CA 1
ATOM 1576 C C . LYS A 1 193 ? 21.391 -1.846 -36.745 1.00 93.50 193 LYS A C 1
ATOM 1578 O O . LYS A 1 193 ? 20.669 -1.858 -35.752 1.00 93.50 193 LYS A O 1
ATOM 1583 N N . ALA A 1 194 ? 21.763 -2.974 -37.353 1.00 91.12 194 ALA A N 1
ATOM 1584 C CA . ALA A 1 194 ? 21.437 -4.298 -36.828 1.00 91.12 194 ALA A CA 1
ATOM 1585 C C . ALA A 1 194 ? 22.115 -4.544 -35.471 1.00 91.12 194 ALA A C 1
ATOM 1587 O O . ALA A 1 194 ? 21.440 -4.916 -34.516 1.00 91.12 194 ALA A O 1
ATOM 1588 N N . ALA A 1 195 ? 23.412 -4.249 -35.355 1.00 91.81 195 ALA A N 1
ATOM 1589 C CA . ALA A 1 195 ? 24.168 -4.378 -34.112 1.00 91.81 195 ALA A CA 1
ATOM 1590 C C . ALA A 1 195 ? 23.557 -3.540 -32.981 1.00 91.81 195 ALA A C 1
ATOM 1592 O O . ALA A 1 195 ? 23.344 -4.055 -31.886 1.00 91.81 195 ALA A O 1
ATOM 1593 N N . GLN A 1 196 ? 23.209 -2.280 -33.263 1.00 92.50 196 GLN A N 1
ATOM 1594 C CA . GLN A 1 196 ? 22.548 -1.397 -32.305 1.00 92.50 196 GLN A CA 1
ATOM 1595 C C . GLN A 1 196 ? 21.196 -1.957 -31.851 1.00 92.50 196 GLN A C 1
ATOM 1597 O O . GLN A 1 196 ? 20.935 -1.995 -30.650 1.00 92.50 196 GLN A O 1
ATOM 1602 N N . ARG A 1 197 ? 20.351 -2.428 -32.780 1.00 92.38 197 ARG A N 1
ATOM 1603 C CA . ARG A 1 197 ? 19.054 -3.037 -32.437 1.00 92.38 197 ARG A CA 1
ATOM 1604 C C . ARG A 1 197 ? 19.226 -4.256 -31.534 1.00 92.38 197 ARG A C 1
ATOM 1606 O O . ARG A 1 197 ? 18.638 -4.287 -30.460 1.00 92.38 197 ARG A O 1
ATOM 1613 N N . TYR A 1 198 ? 20.088 -5.203 -31.906 1.00 91.06 198 TYR A N 1
ATOM 1614 C CA . TYR A 1 198 ? 20.320 -6.402 -31.095 1.00 91.06 198 TYR A CA 1
ATOM 1615 C C . TYR A 1 198 ? 20.913 -6.077 -29.719 1.00 91.06 198 TYR A C 1
ATOM 1617 O O . TYR A 1 198 ? 20.536 -6.697 -28.723 1.00 91.06 198 TYR A O 1
ATOM 1625 N N . LEU A 1 199 ? 21.801 -5.081 -29.643 1.00 90.50 199 LEU A N 1
ATOM 1626 C CA . LEU A 1 199 ? 22.341 -4.596 -28.376 1.00 90.50 199 LEU A CA 1
ATOM 1627 C C . LEU A 1 199 ? 21.232 -4.019 -27.490 1.00 90.50 199 LEU A C 1
ATOM 1629 O O . LEU A 1 199 ? 21.137 -4.386 -26.321 1.00 90.50 199 LEU A O 1
ATOM 1633 N N . MET A 1 200 ? 20.365 -3.166 -28.040 1.00 90.75 200 MET A N 1
ATOM 1634 C CA . MET A 1 200 ? 19.220 -2.612 -27.313 1.00 90.75 200 MET A CA 1
ATOM 1635 C C . MET A 1 200 ? 18.242 -3.707 -26.876 1.00 90.75 200 MET A C 1
ATOM 1637 O O . MET A 1 200 ? 17.822 -3.723 -25.722 1.00 90.75 200 MET A O 1
ATOM 1641 N N . ASP A 1 201 ? 17.933 -4.674 -27.737 1.00 88.50 201 ASP A N 1
ATOM 1642 C CA . ASP A 1 201 ? 17.044 -5.793 -27.408 1.00 88.50 201 ASP A CA 1
ATOM 1643 C C . ASP A 1 201 ? 17.602 -6.678 -26.286 1.00 88.50 201 ASP A C 1
ATOM 1645 O O . ASP A 1 201 ? 16.836 -7.307 -25.544 1.00 88.50 201 ASP A O 1
ATOM 1649 N N . TYR A 1 202 ? 18.928 -6.755 -26.149 1.00 86.94 202 TYR A N 1
ATOM 1650 C CA . TYR A 1 202 ? 19.592 -7.483 -25.071 1.00 86.94 202 TYR A CA 1
ATOM 1651 C C . TYR A 1 202 ? 19.688 -6.661 -23.780 1.00 86.94 202 TYR A C 1
ATOM 1653 O O . TYR A 1 202 ? 19.339 -7.161 -22.709 1.00 86.94 202 TYR A O 1
ATOM 1661 N N . LEU A 1 203 ? 20.115 -5.400 -23.873 1.00 89.75 203 LEU A N 1
ATOM 1662 C CA . LEU A 1 203 ? 20.350 -4.537 -22.716 1.00 89.75 203 LEU A CA 1
ATOM 1663 C C . LEU A 1 203 ? 19.061 -3.989 -22.103 1.00 89.75 203 LEU A C 1
ATOM 1665 O O . LEU A 1 203 ? 18.959 -3.937 -20.878 1.00 89.75 203 LEU A O 1
ATOM 1669 N N . ASN A 1 204 ? 18.060 -3.620 -22.908 1.00 90.69 204 ASN A N 1
ATOM 1670 C CA . ASN A 1 204 ? 16.834 -2.994 -22.406 1.00 90.69 204 ASN A CA 1
ATOM 1671 C C . ASN A 1 204 ? 16.138 -3.850 -21.334 1.00 90.69 204 ASN A C 1
ATOM 1673 O O . ASN A 1 204 ? 15.842 -3.314 -20.267 1.00 90.69 204 ASN A O 1
ATOM 1677 N N . PRO A 1 205 ? 15.923 -5.171 -21.512 1.00 88.81 205 PRO A N 1
ATOM 1678 C CA . PRO A 1 205 ? 15.343 -6.002 -20.457 1.00 88.81 205 PRO A CA 1
ATOM 1679 C C . PRO A 1 205 ? 16.182 -6.044 -19.172 1.00 88.81 205 PRO A C 1
ATOM 1681 O O . PRO A 1 205 ? 15.611 -6.065 -18.081 1.00 88.81 205 PRO A O 1
ATOM 1684 N N . LEU A 1 206 ? 17.517 -6.037 -19.284 1.00 88.88 206 LEU A N 1
ATOM 1685 C CA . LEU A 1 206 ? 18.427 -6.058 -18.134 1.00 88.88 206 LEU A CA 1
ATOM 1686 C C . LEU A 1 206 ? 18.355 -4.743 -17.352 1.00 88.88 206 LEU A C 1
ATOM 1688 O O . LEU A 1 206 ? 18.142 -4.762 -16.140 1.00 88.88 206 LEU A O 1
ATOM 1692 N N . ILE A 1 207 ? 18.450 -3.610 -18.053 1.00 91.38 207 ILE A N 1
ATOM 1693 C CA . ILE A 1 207 ? 18.370 -2.268 -17.465 1.00 91.38 207 ILE A CA 1
ATOM 1694 C C . ILE A 1 207 ? 16.989 -2.048 -16.845 1.00 91.38 207 ILE A C 1
ATOM 1696 O O . ILE A 1 207 ? 16.890 -1.652 -15.685 1.00 91.38 207 ILE A O 1
ATOM 1700 N N . LEU A 1 208 ? 15.912 -2.367 -17.570 1.00 89.38 208 LEU A N 1
ATOM 1701 C CA . LEU A 1 208 ? 14.547 -2.234 -17.061 1.00 89.38 208 LEU A CA 1
ATOM 1702 C C . LEU A 1 208 ? 14.323 -3.109 -15.824 1.00 89.38 208 LEU A C 1
ATOM 1704 O O . LEU A 1 208 ? 13.732 -2.640 -14.853 1.00 89.38 208 LEU A O 1
ATOM 1708 N N . SER A 1 209 ? 14.813 -4.354 -15.826 1.00 88.56 209 SER A N 1
ATOM 1709 C CA . SER A 1 209 ? 14.759 -5.235 -14.653 1.00 88.56 209 SER A CA 1
ATOM 1710 C C . SER A 1 209 ? 15.533 -4.643 -13.475 1.00 88.56 209 SER A C 1
ATOM 1712 O O . SER A 1 209 ? 15.034 -4.652 -12.351 1.00 88.56 209 SER A O 1
ATOM 1714 N N . TYR A 1 210 ? 16.737 -4.119 -13.708 1.00 90.62 210 TYR A N 1
ATOM 1715 C CA . TYR A 1 210 ? 17.546 -3.494 -12.666 1.00 90.62 210 TYR A CA 1
ATOM 1716 C C . TYR A 1 210 ? 16.845 -2.274 -12.054 1.00 90.62 210 TYR A C 1
ATOM 1718 O O . TYR A 1 210 ? 16.683 -2.212 -10.836 1.00 90.62 210 TYR A O 1
ATOM 1726 N N . VAL A 1 211 ? 16.346 -1.349 -12.880 1.00 91.19 211 VAL A N 1
ATOM 1727 C CA . VAL A 1 211 ? 15.616 -0.151 -12.428 1.00 91.19 211 VAL A CA 1
ATOM 1728 C C . VAL A 1 211 ? 14.368 -0.535 -11.631 1.00 91.19 211 VAL A C 1
ATOM 1730 O O . VAL A 1 211 ? 14.127 0.002 -10.548 1.00 91.19 211 VAL A O 1
ATOM 1733 N N . LYS A 1 212 ? 13.601 -1.510 -12.128 1.00 90.44 212 LYS A N 1
ATOM 1734 C CA . LYS A 1 212 ? 12.417 -2.051 -11.452 1.00 90.44 212 LYS A CA 1
ATOM 1735 C C . LYS A 1 212 ? 12.744 -2.649 -10.085 1.00 90.44 212 LYS A C 1
ATOM 1737 O O . LYS A 1 212 ? 12.106 -2.288 -9.097 1.00 90.44 212 LYS A O 1
ATOM 1742 N N . ARG A 1 213 ? 13.771 -3.504 -10.005 1.00 91.06 213 ARG A N 1
ATOM 1743 C CA . ARG A 1 213 ? 14.239 -4.067 -8.732 1.00 91.06 213 ARG A CA 1
ATOM 1744 C C . ARG A 1 213 ? 14.718 -2.968 -7.798 1.00 91.06 213 ARG A C 1
ATOM 1746 O O . ARG A 1 213 ? 14.292 -2.956 -6.652 1.00 91.06 213 ARG A O 1
ATOM 1753 N N . LYS A 1 214 ? 15.542 -2.024 -8.256 1.00 92.38 214 LYS A N 1
ATOM 1754 C CA . LYS A 1 214 ? 16.033 -0.915 -7.424 1.00 92.38 214 LYS A CA 1
ATOM 1755 C C . LYS A 1 214 ? 14.877 -0.108 -6.824 1.00 92.38 214 LYS A C 1
ATOM 1757 O O . LYS A 1 214 ? 14.878 0.162 -5.6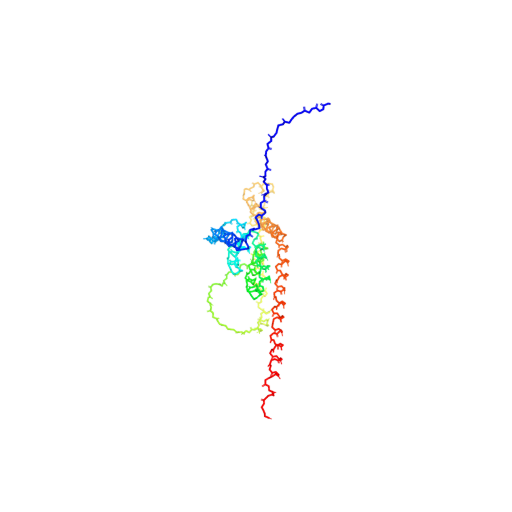25 1.00 92.38 214 LYS A O 1
ATOM 1762 N N . ARG A 1 215 ? 13.851 0.204 -7.627 1.00 91.69 215 ARG A N 1
ATOM 1763 C CA . ARG A 1 215 ? 12.623 0.864 -7.156 1.00 91.69 215 ARG A CA 1
ATOM 1764 C C . ARG A 1 215 ? 11.878 0.021 -6.121 1.00 91.69 215 ARG A C 1
ATOM 1766 O O . ARG A 1 215 ? 11.461 0.561 -5.103 1.00 91.69 215 ARG A O 1
ATOM 1773 N N . PHE A 1 216 ? 11.724 -1.278 -6.370 1.00 91.94 216 PHE A N 1
ATOM 1774 C CA . PHE A 1 216 ? 11.086 -2.197 -5.428 1.00 91.94 216 PHE A CA 1
ATOM 1775 C C . PHE A 1 216 ? 11.824 -2.255 -4.085 1.00 91.94 216 PHE A C 1
ATOM 1777 O O . PHE A 1 216 ? 11.181 -2.144 -3.047 1.00 91.94 216 PHE A O 1
ATOM 1784 N N . HIS A 1 217 ? 13.155 -2.377 -4.090 1.00 93.31 217 HIS A N 1
ATOM 1785 C CA . HIS A 1 217 ? 13.951 -2.433 -2.859 1.00 93.31 217 HIS A CA 1
ATOM 1786 C C . HIS A 1 217 ? 13.810 -1.148 -2.049 1.00 93.31 217 HIS A C 1
ATOM 1788 O O . HIS A 1 217 ? 13.533 -1.219 -0.859 1.00 93.31 217 HIS A O 1
ATOM 1794 N N . ARG A 1 218 ? 13.919 0.018 -2.698 1.00 92.25 218 ARG A N 1
ATOM 1795 C CA . ARG A 1 218 ? 13.718 1.308 -2.028 1.00 92.25 218 ARG A CA 1
ATOM 1796 C C . ARG A 1 218 ? 12.339 1.395 -1.371 1.00 92.25 218 ARG A C 1
ATOM 1798 O O . ARG A 1 218 ? 12.249 1.679 -0.186 1.00 92.25 218 ARG A O 1
ATOM 1805 N N . LEU A 1 219 ? 11.284 1.092 -2.126 1.00 90.94 219 LEU A N 1
ATOM 1806 C CA . LEU A 1 219 ? 9.914 1.087 -1.610 1.00 90.94 219 LEU A CA 1
ATOM 1807 C C . LEU A 1 219 ? 9.752 0.106 -0.440 1.00 90.94 219 LEU A C 1
ATOM 1809 O O . LEU A 1 219 ? 9.076 0.405 0.534 1.00 90.94 219 LEU A O 1
ATOM 1813 N N . SER A 1 220 ? 10.380 -1.066 -0.534 1.00 90.31 220 SER A N 1
ATOM 1814 C CA . SER A 1 220 ? 10.305 -2.099 0.500 1.00 90.31 220 SER A CA 1
ATOM 1815 C C . SER A 1 220 ? 11.012 -1.664 1.778 1.00 90.31 220 SER A C 1
ATOM 1817 O O . SER A 1 220 ? 10.491 -1.922 2.853 1.00 90.31 220 SER A O 1
ATOM 1819 N N . LEU A 1 221 ? 12.153 -0.979 1.673 1.00 93.19 221 LEU A N 1
ATOM 1820 C CA . LEU A 1 221 ? 12.855 -0.411 2.824 1.00 93.19 221 LEU A CA 1
ATOM 1821 C C . LEU A 1 221 ? 12.024 0.677 3.512 1.00 93.19 221 LEU A C 1
ATOM 1823 O O . LEU A 1 221 ? 11.888 0.648 4.730 1.00 93.19 221 LEU A O 1
ATOM 1827 N N . GLU A 1 222 ? 11.421 1.584 2.739 1.00 91.81 222 GLU A N 1
ATOM 1828 C CA . GLU A 1 222 ? 10.543 2.637 3.271 1.00 91.81 222 GLU A CA 1
ATOM 1829 C C . GLU A 1 222 ? 9.280 2.048 3.941 1.00 91.81 222 GLU A C 1
ATOM 1831 O O . GLU A 1 222 ? 8.797 2.571 4.943 1.00 91.81 222 GLU A O 1
ATOM 1836 N N . GLU A 1 223 ? 8.746 0.939 3.420 1.00 94.31 223 GLU A N 1
ATOM 1837 C CA . GLU A 1 223 ? 7.521 0.306 3.928 1.00 94.31 223 GLU A CA 1
ATOM 1838 C C . GLU A 1 223 ? 7.733 -0.757 5.008 1.00 94.31 223 GLU A C 1
ATOM 1840 O O . GLU A 1 223 ? 6.779 -1.089 5.708 1.00 94.31 223 GLU A O 1
ATOM 1845 N N . MET A 1 224 ? 8.932 -1.328 5.131 1.00 94.88 224 MET A N 1
ATOM 1846 C CA . MET A 1 224 ? 9.238 -2.433 6.048 1.00 94.88 224 MET A CA 1
ATOM 1847 C C . MET A 1 224 ? 8.741 -2.217 7.487 1.00 94.88 224 MET A C 1
ATOM 1849 O O . MET A 1 224 ? 8.024 -3.097 7.976 1.00 94.88 224 MET A O 1
ATOM 1853 N N . PRO A 1 225 ? 9.031 -1.086 8.165 1.00 96.44 225 PRO A N 1
ATOM 1854 C CA . PRO A 1 225 ? 8.541 -0.870 9.529 1.00 96.44 225 PRO A CA 1
ATOM 1855 C C . PRO A 1 225 ? 7.008 -0.867 9.590 1.00 96.44 225 PRO A C 1
ATOM 1857 O O . PRO A 1 225 ? 6.411 -1.527 10.440 1.00 96.44 225 PRO A O 1
ATOM 1860 N N . TRP A 1 226 ? 6.359 -0.221 8.619 1.00 97.25 226 TRP A N 1
ATOM 1861 C CA . TRP A 1 226 ? 4.902 -0.156 8.543 1.00 97.25 226 TRP A CA 1
ATOM 1862 C C . TRP A 1 226 ? 4.269 -1.516 8.248 1.00 97.25 226 TRP A C 1
ATOM 1864 O O . TRP A 1 226 ? 3.210 -1.814 8.793 1.00 97.25 226 TRP A O 1
ATOM 1874 N N . ARG A 1 227 ? 4.918 -2.368 7.440 1.00 96.06 227 ARG A N 1
ATOM 1875 C CA . ARG A 1 227 ? 4.488 -3.756 7.190 1.00 96.06 227 ARG A CA 1
ATOM 1876 C C . ARG A 1 227 ? 4.590 -4.613 8.442 1.00 96.06 227 ARG A C 1
ATOM 1878 O O . ARG A 1 227 ? 3.669 -5.373 8.725 1.00 96.06 227 ARG A O 1
ATOM 1885 N N . ALA A 1 228 ? 5.695 -4.503 9.175 1.00 97.69 228 ALA A N 1
ATOM 1886 C CA . ALA A 1 228 ? 5.878 -5.236 10.422 1.00 97.69 228 ALA A CA 1
ATOM 1887 C C . ALA A 1 228 ? 4.789 -4.857 11.437 1.00 97.69 228 ALA A C 1
ATOM 1889 O O . ALA A 1 228 ? 4.130 -5.730 11.998 1.00 97.69 228 ALA A O 1
ATOM 1890 N N . GLN A 1 229 ? 4.534 -3.559 11.593 1.00 97.69 229 GLN A N 1
ATOM 1891 C CA . GLN A 1 229 ? 3.527 -3.035 12.511 1.00 97.69 229 GLN A CA 1
ATOM 1892 C C . GLN A 1 229 ? 2.089 -3.376 12.076 1.00 97.69 229 GLN A C 1
ATOM 1894 O O . GLN A 1 229 ? 1.290 -3.818 12.897 1.00 97.69 229 GLN A O 1
ATOM 1899 N N . MET A 1 230 ? 1.776 -3.279 10.780 1.00 97.62 230 MET A N 1
ATOM 1900 C CA . MET A 1 230 ? 0.515 -3.759 10.199 1.00 97.62 230 MET A CA 1
ATOM 1901 C C . MET A 1 230 ? 0.274 -5.239 10.527 1.00 97.62 230 MET A C 1
ATOM 1903 O O . MET A 1 230 ? -0.815 -5.606 10.964 1.00 97.62 230 MET A O 1
ATOM 1907 N N . ASN A 1 231 ? 1.285 -6.093 10.340 1.00 97.62 231 ASN A N 1
ATOM 1908 C CA . ASN A 1 231 ? 1.177 -7.523 10.630 1.00 97.62 231 ASN A CA 1
ATOM 1909 C C . ASN A 1 231 ? 0.967 -7.789 12.126 1.00 97.62 231 ASN A C 1
ATOM 1911 O O . ASN A 1 231 ? 0.165 -8.654 12.476 1.00 97.62 231 ASN A O 1
ATOM 1915 N N . LEU A 1 232 ? 1.646 -7.039 12.999 1.00 98.25 232 LEU A N 1
ATOM 1916 C CA . LEU A 1 232 ? 1.468 -7.139 14.446 1.00 98.25 232 LEU A CA 1
ATOM 1917 C C . LEU A 1 232 ? 0.032 -6.788 14.856 1.00 98.25 232 LEU A C 1
ATOM 1919 O O . LEU A 1 232 ? -0.598 -7.541 15.595 1.00 98.25 232 LEU A O 1
ATOM 1923 N N . TYR A 1 233 ? -0.510 -5.686 14.335 1.00 98.25 233 TYR A N 1
ATOM 1924 C CA . TYR A 1 233 ? -1.893 -5.290 14.599 1.00 98.25 233 TYR A CA 1
ATOM 1925 C C . TYR A 1 233 ? -2.897 -6.301 14.058 1.00 98.25 233 TYR A C 1
ATOM 1927 O O . TYR A 1 233 ? -3.826 -6.671 14.769 1.00 98.25 233 TYR A O 1
ATOM 1935 N N . LEU A 1 234 ? -2.684 -6.813 12.844 1.00 97.88 234 LEU A N 1
ATOM 1936 C CA . LEU A 1 234 ? -3.556 -7.830 12.265 1.00 97.88 234 LEU A CA 1
ATOM 1937 C C . LEU A 1 234 ? -3.557 -9.123 13.097 1.00 97.88 234 LEU A C 1
ATOM 1939 O O . LEU A 1 234 ? -4.621 -9.688 13.352 1.00 97.88 234 LEU A O 1
ATOM 1943 N N . ALA A 1 235 ? -2.385 -9.574 13.552 1.00 98.12 235 ALA A N 1
ATOM 1944 C CA . ALA A 1 235 ? -2.271 -10.719 14.451 1.00 98.12 235 ALA A CA 1
ATOM 1945 C C . ALA A 1 235 ? -3.003 -10.460 15.777 1.00 98.12 235 ALA A C 1
ATOM 1947 O O . ALA A 1 235 ? -3.782 -11.303 16.223 1.00 98.12 235 ALA A O 1
ATOM 1948 N N . GLY A 1 236 ? -2.820 -9.269 16.355 1.00 98.00 236 GLY A N 1
ATOM 1949 C CA . GLY A 1 236 ? -3.530 -8.826 17.551 1.00 98.00 236 GLY A CA 1
ATOM 1950 C C . GLY A 1 236 ? -5.049 -8.838 17.373 1.00 98.00 236 GLY A C 1
ATOM 1951 O O . GLY A 1 236 ? -5.757 -9.366 18.226 1.00 98.00 236 GLY A O 1
ATOM 1952 N N . ALA A 1 237 ? -5.570 -8.329 16.258 1.00 98.00 237 ALA A N 1
ATOM 1953 C CA . ALA A 1 237 ? -7.003 -8.354 15.977 1.00 98.00 237 ALA A CA 1
ATOM 1954 C C . ALA A 1 237 ? -7.541 -9.781 15.828 1.00 98.00 237 ALA A C 1
ATOM 1956 O O . ALA A 1 237 ? -8.566 -10.107 16.421 1.00 98.00 237 ALA A O 1
ATOM 1957 N N . HIS A 1 238 ? -6.845 -10.659 15.099 1.00 97.75 238 HIS A N 1
ATOM 1958 C CA . HIS A 1 238 ? -7.246 -12.064 15.002 1.00 97.75 238 HIS A CA 1
ATOM 1959 C C . HIS A 1 238 ? -7.271 -12.755 16.366 1.00 97.75 238 HIS A C 1
ATOM 1961 O O . HIS A 1 238 ? -8.218 -13.482 16.659 1.00 97.75 238 HIS A O 1
ATOM 1967 N N . PHE A 1 239 ? -6.266 -12.507 17.204 1.00 97.94 239 PHE A N 1
ATOM 1968 C CA . PHE A 1 239 ? -6.209 -13.062 18.549 1.00 97.94 239 PHE A CA 1
ATOM 1969 C C . PHE A 1 239 ? -7.369 -12.565 19.424 1.00 97.94 239 PHE A C 1
ATOM 1971 O O . PHE A 1 239 ? -8.076 -13.379 20.014 1.00 97.94 239 PHE A O 1
ATOM 1978 N N . ASN A 1 240 ? -7.640 -11.257 19.433 1.00 97.56 240 ASN A N 1
ATOM 1979 C CA . ASN A 1 240 ? -8.762 -10.685 20.184 1.00 97.56 240 ASN A CA 1
ATOM 1980 C C . ASN A 1 240 ? -10.119 -11.231 19.716 1.00 97.56 240 ASN A C 1
ATOM 1982 O O . ASN A 1 240 ? -10.962 -11.568 20.542 1.00 97.56 240 ASN A O 1
ATOM 1986 N N . LEU A 1 241 ? -10.316 -11.419 18.407 1.00 96.94 241 LEU A N 1
ATOM 1987 C CA . LEU A 1 241 ? -11.532 -12.045 17.873 1.00 96.94 241 LEU A CA 1
ATOM 1988 C C . LEU A 1 241 ? -11.702 -13.498 18.334 1.00 96.94 241 LEU A C 1
ATOM 1990 O O . LEU A 1 241 ? -12.825 -13.960 18.538 1.00 96.94 241 LEU A O 1
ATOM 1994 N N . VAL A 1 242 ? -10.604 -14.244 18.476 1.00 97.00 242 VAL A N 1
ATOM 1995 C CA . VAL A 1 242 ? -10.647 -15.602 19.034 1.00 97.00 242 VAL A CA 1
ATOM 1996 C C . VAL A 1 242 ? -11.033 -15.554 20.510 1.00 97.00 242 VAL A C 1
ATOM 1998 O O . VAL A 1 242 ? -11.914 -16.310 20.913 1.00 97.00 242 VAL A O 1
ATOM 2001 N N . LEU A 1 243 ? -10.436 -14.652 21.295 1.00 95.25 243 LEU A N 1
ATOM 2002 C CA . LEU A 1 243 ? -10.775 -14.480 22.710 1.00 95.25 243 LEU A CA 1
ATOM 2003 C C . LEU A 1 243 ? -12.249 -14.114 22.913 1.00 95.25 243 LEU A C 1
ATOM 2005 O O . LEU A 1 243 ? -12.913 -14.754 23.724 1.00 95.25 243 LEU A O 1
ATOM 2009 N N . GLN A 1 244 ? -12.782 -13.168 22.133 1.00 94.69 244 GLN A N 1
ATOM 2010 C CA . GLN A 1 244 ? -14.200 -12.788 22.176 1.00 94.69 244 GLN A CA 1
ATOM 2011 C C . GLN A 1 244 ? -15.111 -14.000 21.940 1.00 94.69 244 GLN A C 1
ATOM 2013 O O . GLN A 1 244 ? -15.992 -14.286 22.747 1.00 94.69 244 GLN A O 1
ATOM 2018 N N . LYS A 1 245 ? -14.828 -14.804 20.908 1.00 93.62 245 LYS A N 1
ATOM 2019 C CA . LYS A 1 245 ? -15.599 -16.026 20.623 1.00 93.62 245 LYS A CA 1
ATOM 2020 C C . LYS A 1 245 ? -15.490 -17.093 21.713 1.00 93.62 245 LYS A C 1
ATOM 2022 O O . LYS A 1 245 ? -16.425 -17.871 21.905 1.00 93.62 245 LYS A O 1
ATOM 2027 N N . LEU A 1 246 ? -14.340 -17.205 22.377 1.00 93.19 246 LEU A N 1
ATOM 2028 C CA . LEU A 1 246 ? -14.154 -18.148 23.483 1.00 93.19 246 LEU A CA 1
ATOM 2029 C C . LEU A 1 246 ? -14.917 -17.698 24.729 1.00 93.19 246 LEU A C 1
ATOM 2031 O O . LEU A 1 246 ? -15.546 -18.534 25.381 1.00 93.19 246 LEU A O 1
ATOM 2035 N N . TRP A 1 247 ? -14.906 -16.399 25.021 1.00 90.25 247 TRP A N 1
ATOM 2036 C CA . TRP A 1 247 ? -15.686 -15.807 26.101 1.00 90.25 247 TRP A CA 1
ATOM 2037 C C . TRP A 1 247 ? -17.186 -16.033 25.887 1.00 90.25 247 TRP A C 1
ATOM 2039 O O . TRP A 1 247 ? -17.840 -16.630 26.735 1.00 90.25 247 TRP A O 1
ATOM 2049 N N . GLU A 1 248 ? -17.704 -15.708 24.699 1.00 89.25 248 GLU A N 1
ATOM 2050 C CA . GLU A 1 248 ? -19.108 -15.938 24.323 1.00 89.25 248 GLU A CA 1
ATOM 2051 C C . GLU A 1 248 ? -19.543 -17.403 24.512 1.00 89.25 248 GLU A C 1
ATOM 2053 O O . GLU A 1 248 ? -20.617 -17.683 25.044 1.00 89.25 248 GLU A O 1
ATOM 2058 N N . ARG A 1 249 ? -18.696 -18.367 24.122 1.00 82.62 249 ARG A N 1
ATOM 2059 C CA . ARG A 1 249 ? -18.976 -19.802 24.324 1.00 82.62 249 ARG A CA 1
ATOM 2060 C C . ARG A 1 249 ? -18.968 -20.213 25.791 1.00 82.62 249 ARG A C 1
ATOM 2062 O O . ARG A 1 249 ? -19.662 -21.161 26.150 1.00 82.62 249 ARG A O 1
ATOM 2069 N N . THR A 1 250 ? -18.136 -19.577 26.604 1.00 77.19 250 THR A N 1
ATOM 2070 C CA . THR A 1 250 ? -18.002 -19.886 28.029 1.00 77.19 250 THR A CA 1
ATOM 2071 C C . THR A 1 250 ? -19.214 -19.351 28.787 1.00 77.19 250 THR A C 1
ATOM 2073 O O . THR A 1 250 ? -19.859 -20.117 29.498 1.00 77.19 250 THR A O 1
ATOM 2076 N N . GLU A 1 251 ? -19.622 -18.113 28.509 1.00 73.19 251 GLU A N 1
ATOM 2077 C CA . GLU A 1 251 ? -20.866 -17.521 29.019 1.00 73.19 251 GLU A CA 1
ATOM 2078 C C . GLU A 1 251 ? -22.100 -18.350 28.639 1.00 73.19 251 GLU A C 1
ATOM 2080 O O . GLU A 1 251 ? -22.924 -18.663 29.494 1.00 73.19 251 GLU A O 1
ATOM 2085 N N . MET A 1 252 ? -22.204 -18.827 27.391 1.00 67.06 252 MET A N 1
ATOM 2086 C CA . MET A 1 252 ? -23.295 -19.735 27.000 1.00 67.06 252 MET A CA 1
ATOM 2087 C C . MET A 1 252 ? -23.301 -21.043 27.808 1.00 67.06 252 MET A C 1
ATOM 2089 O O . MET A 1 252 ? -24.367 -21.556 28.149 1.00 67.06 252 MET A O 1
ATOM 2093 N N . LYS A 1 253 ? -22.130 -21.597 28.145 1.00 63.59 253 LYS A N 1
ATOM 2094 C CA . LYS A 1 253 ? -22.034 -22.841 28.924 1.00 63.59 253 LYS A CA 1
ATOM 2095 C C . LYS A 1 253 ? -22.398 -22.667 30.397 1.00 63.59 253 LYS A C 1
ATOM 2097 O O . LYS A 1 253 ? -22.875 -23.633 30.980 1.00 63.59 253 LYS A O 1
ATOM 2102 N N . PHE A 1 254 ? -22.196 -21.484 30.979 1.00 57.59 254 PHE A N 1
ATOM 2103 C CA . PHE A 1 254 ? -22.542 -21.199 32.378 1.00 57.59 254 PHE A CA 1
ATOM 2104 C C . PHE A 1 254 ? -23.932 -20.563 32.549 1.00 57.59 254 PHE A C 1
ATOM 2106 O O . PHE A 1 254 ? -24.585 -20.793 33.564 1.00 57.59 254 PHE A O 1
ATOM 2113 N N . GLY A 1 255 ? -24.440 -19.840 31.547 1.00 52.56 255 GLY A N 1
ATOM 2114 C CA . GLY A 1 255 ? -25.795 -19.277 31.552 1.00 52.56 255 GLY A CA 1
ATOM 2115 C C . GLY A 1 255 ? -26.901 -20.321 31.365 1.00 52.56 255 GLY A C 1
ATOM 2116 O O . GLY A 1 255 ? -28.014 -20.135 31.849 1.00 52.56 255 GLY A O 1
ATOM 2117 N N . THR A 1 256 ? -26.601 -21.456 30.722 1.00 51.56 256 THR A N 1
ATOM 2118 C CA . THR A 1 256 ? -27.597 -22.523 30.495 1.00 51.56 256 THR A CA 1
ATOM 2119 C C . THR A 1 256 ? -27.752 -23.456 31.707 1.00 51.56 256 THR A C 1
ATOM 2121 O O . THR A 1 256 ? -28.789 -24.091 31.872 1.00 51.56 256 THR A O 1
ATOM 2124 N N . SER A 1 257 ? -26.762 -23.516 32.601 1.00 48.53 257 SER A N 1
ATOM 2125 C CA . SER A 1 257 ? -26.778 -24.380 33.794 1.00 48.53 257 SER A CA 1
ATOM 2126 C C . SER A 1 257 ? -27.549 -23.790 34.979 1.00 48.53 257 SER A C 1
ATOM 2128 O O . SER A 1 257 ? -27.807 -24.510 35.938 1.00 48.53 257 SER A O 1
ATOM 2130 N N . HIS A 1 258 ? -27.959 -22.518 34.919 1.00 43.72 258 HIS A N 1
ATOM 2131 C CA . HIS A 1 258 ? -28.667 -21.849 36.018 1.00 43.72 258 HIS A CA 1
ATOM 2132 C C . HIS A 1 258 ? -30.191 -21.713 35.824 1.00 43.72 258 HIS A C 1
ATOM 2134 O O . HIS A 1 258 ? -30.867 -21.184 36.706 1.00 43.72 258 HIS A O 1
ATOM 2140 N N . MET A 1 259 ? -30.751 -22.214 34.712 1.00 42.97 259 MET A N 1
ATOM 2141 C CA . MET A 1 259 ? -32.188 -22.116 34.387 1.00 42.97 259 MET A CA 1
ATOM 2142 C C . MET A 1 259 ? -32.995 -23.416 34.546 1.00 42.97 259 MET A C 1
ATOM 2144 O O . MET A 1 259 ? -34.162 -23.459 34.169 1.00 42.97 259 MET A O 1
ATOM 2148 N N . MET A 1 260 ? -32.431 -24.463 35.147 1.00 43.28 260 MET A N 1
ATOM 2149 C CA . MET A 1 260 ? -33.204 -25.637 35.562 1.00 43.28 260 MET A CA 1
ATOM 2150 C C . MET A 1 260 ? -32.824 -26.042 36.982 1.00 43.28 260 MET A C 1
ATOM 2152 O O . MET A 1 260 ? -32.031 -26.950 37.134 1.00 43.28 260 MET A O 1
ATOM 2156 N N . VAL A 1 261 ? -33.336 -25.327 37.990 1.00 47.09 261 VAL A N 1
ATOM 2157 C CA . VAL A 1 261 ? -33.941 -25.864 39.234 1.00 47.09 261 VAL A CA 1
ATOM 2158 C C . VAL A 1 261 ? -34.560 -24.668 39.974 1.00 47.09 261 VAL A C 1
ATOM 2160 O O . VAL A 1 261 ? -33.934 -24.067 40.843 1.00 47.09 261 VAL A O 1
ATOM 2163 N N . ARG A 1 262 ? -35.796 -24.303 39.627 1.00 43.09 262 ARG A N 1
ATOM 2164 C CA . ARG A 1 262 ? -36.785 -23.740 40.562 1.00 43.09 262 ARG A CA 1
ATOM 2165 C C . ARG A 1 262 ? -38.166 -24.199 40.092 1.00 43.09 262 ARG A C 1
ATOM 2167 O O . ARG A 1 262 ? -38.423 -24.131 38.894 1.00 43.09 262 ARG A O 1
ATOM 2174 N N . HIS A 1 263 ? -39.001 -24.605 41.054 1.00 37.88 263 HIS A N 1
ATOM 2175 C CA . HIS A 1 263 ? -40.334 -25.232 40.947 1.00 37.88 263 HIS A CA 1
ATOM 2176 C C . HIS A 1 263 ? -40.266 -26.759 40.724 1.00 37.88 263 HIS A C 1
ATOM 2178 O O . HIS A 1 263 ? -39.736 -27.188 39.707 1.00 37.88 263 HIS A O 1
ATOM 2184 N N . PHE A 1 264 ? -40.727 -27.645 41.615 1.00 38.84 264 PHE A N 1
ATOM 2185 C CA . PHE A 1 264 ? -41.547 -27.569 42.837 1.00 38.84 264 PHE A CA 1
ATOM 2186 C C . PHE A 1 264 ? -40.937 -28.435 43.944 1.00 38.84 264 PHE A C 1
ATOM 2188 O O . PHE A 1 264 ? -40.341 -29.478 43.593 1.00 38.84 264 PHE A O 1
#

pLDDT: mean 76.33, std 23.21, range [29.55, 98.25]

Nearest PDB structures (foldseek):
  6djl-assembly1_C  TM=2.012E-01  e=8.758E+00  Homo sapiens
  6ixv-assembly3_C  TM=1.355E-01  e=7.090E+00  Homo sapiens

Organism: Pan troglodytes (NCBI:txid9598)

Foldseek 3Di:
DDDDDDDDDDDDDDPPPPPPVVVVVVVVVVVVVVVVVVVVVVPPDQDQLPDDCVVLVCVLPPHDLVRSLVRLVSVLVPPCSLVSLLSSLVVCVVVVVLVVLLVSVVVSVVSVVVVLCVLQVVDPDPPDDDDDDDDDDDDDDDDDPPPPPPPDPVVVVVVVVPPLQDLVNVQVVPVVLVPDDPVVSCVDPVSVVRNVVSVCVVVVVVVSNVVSVVVSVVSCVSCVVSVVSSVVSNVVSVVVVVVVVVVVVVCVVVVVVPPPDDDD

Solvent-accessible surface area (backbone atoms only — not comparable to full-atom values): 16221 Å² total; per-residue (Å²): 134,87,84,87,88,82,89,81,88,82,92,75,85,78,77,81,78,75,72,52,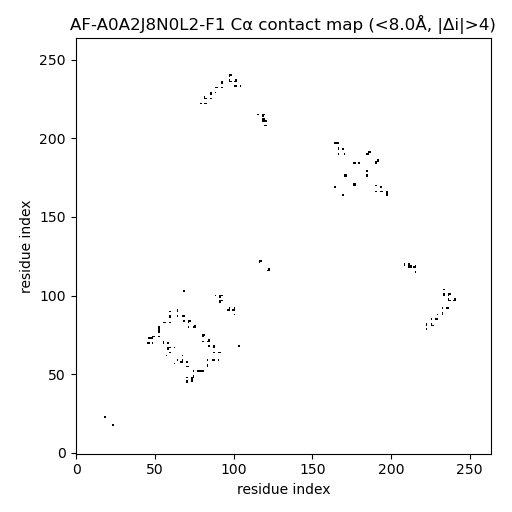71,66,59,52,48,52,51,48,52,51,48,51,52,50,53,51,51,62,54,54,74,72,68,79,70,85,77,87,46,79,69,68,68,75,68,47,55,64,35,54,72,73,42,55,70,70,56,26,51,60,54,53,60,52,27,66,88,46,79,68,32,58,51,58,49,34,51,45,46,52,49,24,60,78,70,67,35,34,69,59,45,56,61,62,44,51,65,50,52,55,47,53,51,53,53,50,34,54,44,67,61,69,60,74,84,78,87,78,87,90,76,77,93,75,85,82,83,87,83,87,87,89,86,75,89,84,66,81,85,79,56,70,67,66,56,53,51,62,58,61,75,62,64,77,75,43,64,65,54,58,34,66,76,32,60,89,49,53,77,42,60,68,71,64,38,60,66,36,65,69,50,46,54,46,44,51,50,48,48,47,70,58,45,49,62,54,52,52,49,49,54,30,44,55,52,45,51,53,51,45,63,75,39,44,67,38,50,54,51,40,51,52,52,52,51,49,30,55,51,51,54,50,52,54,55,51,50,56,54,49,50,54,62,58,63,63,69,72,76,75,86,80,88,134

Sequence (264 aa):
PEEDSSKKSLKTKKPQQILLPEKINEQLALLETHLLKLTKQYVTSELSGGEDPIFLYPVVLNWSVKGAVKEVMKFKQKPRFLEFFTQVMLKCMNEEKFHLMVEVTTPVHDFLKRRNESLLGLIKVKYKDSALNKKANKSLKFKAAVMEIGRSAEMQQRIRSKKKETLRDFIFKNPAISEMVAHERNRRTSVRKAAQRYLMDYLNPLILSYVKRKRFHRLSLEEMPWRAQMNLYLAGAHFNLVLQKLWERTEMKFGTSHMMVRHF